Protein AF-0000000077137484 (afdb_homodimer)

Solvent-accessible surface area (backbone atoms only — not comparable to full-atom values): 11973 Å² total; per-residue (Å²): 100,33,26,45,34,37,33,37,46,33,44,40,82,67,67,63,45,42,51,22,57,54,26,40,42,44,20,49,12,38,35,43,12,41,60,74,41,44,84,40,69,53,33,41,55,43,58,27,89,93,26,41,79,65,64,43,67,48,36,27,24,35,70,33,59,67,56,48,53,51,49,51,51,53,34,53,75,72,70,48,66,60,26,76,31,46,43,78,87,84,64,44,68,51,20,34,8,30,37,46,34,55,60,90,76,52,52,79,79,48,70,89,45,39,76,31,102,101,34,27,45,34,37,33,37,45,32,44,39,82,66,67,63,45,40,52,21,57,55,26,40,42,44,21,49,12,38,36,43,12,41,59,76,40,46,86,39,68,54,33,41,56,45,59,28,88,94,26,40,78,66,65,42,67,49,37,26,23,35,70,33,58,68,54,48,53,50,48,52,50,52,34,54,75,69,70,50,66,61,29,76,31,46,43,79,88,83,63,44,69,50,20,34,8,29,36,45,35,54,60,91,76,50,52,79,80,48,70,89,45,39,76,30,100

InterPro domains:
  IPR002833 Peptidyl-tRNA hydrolase, PTH2 [PF01981] (2-115)
  IPR023476 Peptidyl-tRNA hydrolase II domain superfamily [G3DSA:3.40.1490.10] (1-115)
  IPR023476 Peptidyl-tRNA hydrolase II domain superfamily [SSF102462] (2-114)
  IPR042237 Putative peptidyl-tRNA hydrolase PTRHD1 [PTHR46194] (1-117)

Foldseek 3Di:
DEKEKEFAPCVCVPVNDDPVVRVVLRVVFQVCQLVVCVVDPQSCVCCPPVRVVPYHYFYWYDHHQVVVVVLVVLCVVVVFRKDFDADPPVGGTGMMMGRDDDCVVCVVSCVNIGGDD/DEKEKEFAPCVCVPVNDDPVVRVVLRVVFQVCQLVVCVVDPQSCVCCPPVRVVPYHYFYWYDHHQVVVVVLVVLCVVVVFRKDFDADPPVGGTGMMMGRDDDCVVCVVSCVNIGGDD

Structure (mmCIF, N/CA/C/O backbone):
data_AF-0000000077137484-model_v1
#
loop_
_entity.id
_entity.type
_entity.pdbx_description
1 polymer 'peptidyl-tRNA hydrolase'
#
loop_
_atom_site.group_PDB
_atom_site.id
_atom_site.type_symbol
_atom_site.label_atom_id
_atom_site.label_alt_id
_atom_site.label_comp_id
_atom_site.label_asym_id
_atom_site.label_entity_id
_atom_site.label_seq_id
_atom_site.pdbx_PDB_ins_code
_atom_site.Cartn_x
_atom_site.Cartn_y
_atom_site.Cartn_z
_atom_site.occupancy
_atom_site.B_iso_or_equiv
_atom_site.auth_seq_id
_atom_site.auth_comp_id
_atom_site.auth_asym_id
_atom_site.auth_atom_id
_atom_site.pdbx_PDB_model_num
ATOM 1 N N . LEU A 1 1 ? -2.732 -14.961 8.148 1 98.31 1 LEU A N 1
ATOM 2 C CA . LEU A 1 1 ? -3.115 -14.453 6.836 1 98.31 1 LEU A CA 1
ATOM 3 C C . LEU A 1 1 ? -2.078 -13.469 6.309 1 98.31 1 LEU A C 1
ATOM 5 O O . LEU A 1 1 ? -1.494 -12.703 7.078 1 98.31 1 LEU A O 1
ATOM 9 N N . VAL A 1 2 ? -1.849 -13.688 5.051 1 98.81 2 VAL A N 1
ATOM 10 C CA . VAL A 1 2 ? -0.862 -12.82 4.414 1 98.81 2 VAL A CA 1
ATOM 11 C C . VAL A 1 2 ? -1.419 -12.289 3.098 1 98.81 2 VAL A C 1
ATOM 13 O O . VAL A 1 2 ? -2.18 -12.977 2.412 1 98.81 2 VAL A O 1
ATOM 16 N N . GLN A 1 3 ? -1.145 -11.055 2.803 1 98.94 3 GLN A N 1
ATOM 17 C CA . GLN A 1 3 ? -1.4 -10.484 1.483 1 98.94 3 GLN A CA 1
ATOM 18 C C . GLN A 1 3 ? -0.131 -10.469 0.636 1 98.94 3 GLN A 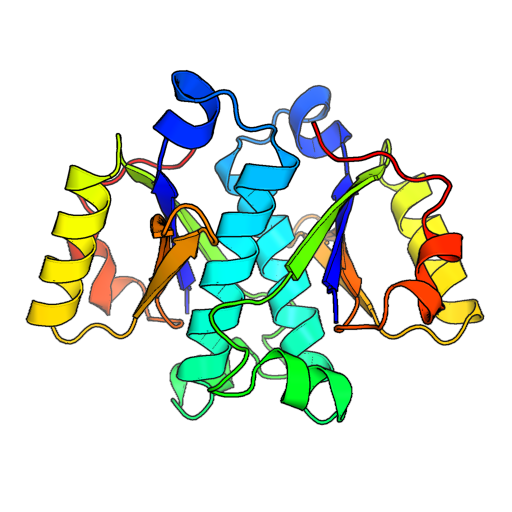C 1
ATOM 20 O O . GLN A 1 3 ? 0.896 -9.938 1.059 1 98.94 3 GLN A O 1
ATOM 25 N N . TYR A 1 4 ? -0.146 -11.102 -0.509 1 99 4 TYR A N 1
ATOM 26 C CA . TYR A 1 4 ? 0.968 -11.039 -1.448 1 99 4 TYR A CA 1
ATOM 27 C C . TYR A 1 4 ? 0.868 -9.797 -2.332 1 99 4 TYR A C 1
ATOM 29 O O . TYR A 1 4 ? -0.212 -9.461 -2.824 1 99 4 TYR A O 1
ATOM 37 N N . VAL A 1 5 ? 1.942 -9.133 -2.5 1 98.94 5 VAL A N 1
ATOM 38 C CA . VAL A 1 5 ? 2.109 -7.984 -3.381 1 98.94 5 VAL A CA 1
ATOM 39 C C . VAL A 1 5 ? 3.285 -8.227 -4.328 1 98.94 5 VAL A C 1
ATOM 41 O O . VAL A 1 5 ? 4.398 -8.516 -3.883 1 98.94 5 VAL A O 1
ATOM 44 N N . VAL A 1 6 ? 3.092 -8.094 -5.594 1 99 6 VAL A N 1
ATOM 45 C CA . VAL A 1 6 ? 4.133 -8.406 -6.566 1 99 6 VAL A CA 1
ATOM 46 C C . VAL A 1 6 ? 4.398 -7.191 -7.449 1 99 6 VAL A C 1
ATOM 48 O O . VAL A 1 6 ? 3.518 -6.746 -8.188 1 99 6 VAL A O 1
ATOM 51 N N . LEU A 1 7 ? 5.602 -6.77 -7.434 1 98.81 7 LEU A N 1
ATOM 52 C CA . LEU A 1 7 ? 6.023 -5.562 -8.141 1 98.81 7 LEU A CA 1
ATOM 53 C C . LEU A 1 7 ? 6.805 -5.918 -9.398 1 98.81 7 LEU A C 1
ATOM 55 O O . LEU A 1 7 ? 7.543 -6.902 -9.422 1 98.81 7 LEU A O 1
ATOM 59 N N . ARG A 1 8 ? 6.598 -5.082 -10.391 1 98.69 8 ARG A N 1
ATOM 60 C CA . ARG A 1 8 ? 7.562 -5.082 -11.484 1 98.69 8 ARG A CA 1
ATOM 61 C C . ARG A 1 8 ? 8.891 -4.473 -11.047 1 98.69 8 ARG A C 1
ATOM 63 O O . ARG A 1 8 ? 8.938 -3.312 -10.633 1 98.69 8 ARG A O 1
ATOM 70 N N . LYS A 1 9 ? 9.891 -5.215 -11.227 1 98 9 LYS A N 1
ATOM 71 C CA . LYS A 1 9 ? 11.234 -4.785 -10.859 1 98 9 LYS A CA 1
ATOM 72 C C . LYS A 1 9 ? 11.734 -3.678 -11.789 1 98 9 LYS A C 1
ATOM 74 O O . LYS A 1 9 ? 12.453 -2.779 -11.352 1 98 9 LYS A O 1
ATOM 79 N N . ASP A 1 10 ? 11.375 -3.73 -13.016 1 98.06 10 ASP A N 1
ATOM 80 C CA . ASP A 1 10 ? 11.922 -2.818 -14.016 1 98.06 10 ASP A CA 1
ATOM 81 C C . ASP A 1 10 ? 11.344 -1.416 -13.852 1 98.06 10 ASP A C 1
ATOM 83 O O . ASP A 1 10 ? 11.789 -0.474 -14.516 1 98.06 10 ASP A O 1
ATOM 87 N N . LEU A 1 11 ? 10.32 -1.198 -13.023 1 97.56 11 LEU A N 1
ATOM 88 C CA . LEU A 1 11 ? 9.797 0.144 -12.789 1 97.56 11 LE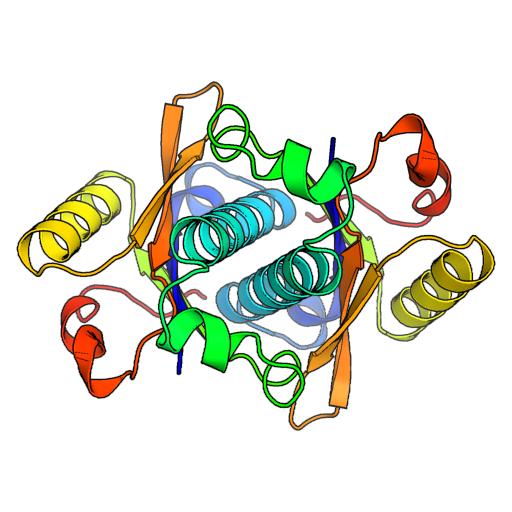U A CA 1
ATOM 89 C C . LEU A 1 11 ? 10.883 1.061 -12.234 1 97.56 11 LEU A C 1
ATOM 91 O O . LEU A 1 11 ? 11.062 2.182 -12.719 1 97.56 11 LEU A O 1
ATOM 95 N N . GLY A 1 12 ? 11.523 0.544 -11.227 1 94.5 12 GLY A N 1
ATOM 96 C CA . GLY A 1 12 ? 12.625 1.301 -10.648 1 94.5 12 GLY A CA 1
ATOM 97 C C . GLY A 1 12 ? 13.906 1.198 -11.453 1 94.5 12 GLY A C 1
ATOM 98 O O . GLY A 1 12 ? 14.336 2.172 -12.078 1 94.5 12 GLY A O 1
ATOM 99 N N . GLN A 1 13 ? 14.453 0.041 -11.547 1 91.62 13 GLN A N 1
ATOM 100 C CA . GLN A 1 13 ? 15.773 -0.217 -12.102 1 91.62 13 GLN A CA 1
ATOM 101 C C . GLN A 1 13 ? 15.781 0.015 -13.617 1 91.62 13 GLN A C 1
ATOM 103 O O . GLN A 1 13 ? 16.812 0.397 -14.18 1 91.62 13 GLN A O 1
ATOM 108 N N . GLY A 1 14 ? 14.734 -0.179 -14.242 1 91.25 14 GLY A N 1
ATOM 109 C CA . GLY A 1 14 ? 14.664 -0.071 -15.688 1 91.25 14 GLY A CA 1
ATOM 110 C C . GLY A 1 14 ? 14.07 1.243 -16.156 1 91.25 14 GLY A C 1
ATOM 111 O O . GLY A 1 14 ? 14.688 1.965 -16.938 1 91.25 14 GLY A O 1
ATOM 112 N N . LEU A 1 15 ? 13.047 1.652 -15.57 1 94.81 15 LEU A N 1
ATOM 113 C CA . LEU A 1 15 ? 12.281 2.793 -16.047 1 94.81 15 LEU A CA 1
ATOM 114 C C . LEU A 1 15 ? 12.531 4.023 -15.188 1 94.81 15 LEU A C 1
ATOM 116 O O . LEU A 1 15 ? 12.047 5.113 -15.492 1 94.81 15 LEU A O 1
ATOM 120 N N . GLY A 1 16 ? 13.234 3.885 -14.102 1 96.38 16 GLY A N 1
ATOM 121 C CA . GLY A 1 16 ? 13.695 5.012 -13.305 1 96.38 16 GLY A CA 1
ATOM 122 C C . GLY A 1 16 ? 12.617 5.594 -12.414 1 96.38 16 GLY A C 1
ATOM 123 O O . GLY A 1 16 ? 12.68 6.773 -12.055 1 96.38 16 GLY A O 1
ATOM 124 N N . TRP A 1 17 ? 11.609 4.836 -12.125 1 97.06 17 TRP A N 1
ATOM 125 C CA . TRP A 1 17 ? 10.594 5.344 -11.211 1 97.06 17 TRP A CA 1
ATOM 126 C C . TRP A 1 17 ? 11.172 5.559 -9.812 1 97.06 17 TRP A C 1
ATOM 128 O O . TRP A 1 17 ? 11.898 4.707 -9.297 1 97.06 17 TRP A O 1
ATOM 138 N N . PRO A 1 18 ? 10.844 6.727 -9.25 1 97.06 18 PRO A N 1
ATOM 139 C CA . PRO A 1 18 ? 11.328 6.949 -7.883 1 97.06 18 PRO A CA 1
ATOM 140 C C . PRO A 1 18 ? 10.672 6.012 -6.867 1 97.06 18 PRO A C 1
ATOM 142 O O . PRO A 1 18 ? 9.609 5.449 -7.141 1 97.06 18 PRO A O 1
ATOM 145 N N . LEU A 1 19 ? 11.281 5.879 -5.695 1 96.81 19 LEU A N 1
ATOM 146 C CA . LEU A 1 19 ? 10.812 5.012 -4.621 1 96.81 19 LEU A CA 1
ATOM 147 C C . LEU A 1 19 ? 9.344 5.277 -4.305 1 96.81 19 LEU A C 1
ATOM 149 O O . LEU A 1 19 ? 8.555 4.34 -4.152 1 96.81 19 LEU A O 1
ATOM 153 N N . GLY A 1 20 ? 8.977 6.527 -4.172 1 98.19 20 GLY A N 1
ATOM 154 C CA . GLY A 1 20 ? 7.613 6.891 -3.838 1 98.19 20 GLY A CA 1
ATOM 155 C C . GLY A 1 20 ? 6.594 6.363 -4.828 1 98.19 20 GLY A C 1
ATOM 156 O O . GLY A 1 20 ? 5.508 5.922 -4.438 1 98.19 20 GLY A O 1
ATOM 157 N N . SER A 1 21 ? 6.938 6.418 -6.094 1 98 21 SER A N 1
ATOM 158 C CA . SER A 1 21 ? 6.039 5.922 -7.133 1 98 21 SER A CA 1
ATOM 159 C C . SER A 1 21 ? 5.871 4.41 -7.035 1 98 21 SER A C 1
ATOM 161 O O . SER A 1 21 ? 4.762 3.891 -7.199 1 98 21 SER A O 1
ATOM 163 N N . VAL A 1 22 ? 6.945 3.709 -6.789 1 98.31 22 VAL A N 1
ATOM 164 C CA . VAL A 1 22 ? 6.887 2.256 -6.664 1 98.31 22 VAL A CA 1
ATOM 165 C C . VAL A 1 22 ? 6.062 1.876 -5.438 1 98.31 22 VAL A C 1
ATOM 167 O O . VAL A 1 22 ? 5.191 1.008 -5.512 1 98.31 22 VAL A O 1
ATOM 170 N N . CYS A 1 23 ? 6.266 2.582 -4.34 1 98.75 23 CYS A N 1
ATOM 171 C CA . CYS A 1 23 ? 5.492 2.35 -3.123 1 98.75 23 CYS A CA 1
ATOM 172 C C . CYS A 1 23 ? 4.012 2.621 -3.357 1 98.75 23 CYS A C 1
ATOM 174 O O . CYS A 1 23 ? 3.156 1.907 -2.832 1 98.75 23 CYS A O 1
ATOM 176 N N . ALA A 1 24 ? 3.777 3.631 -4.121 1 98.81 24 ALA A N 1
ATOM 177 C CA . ALA A 1 24 ? 2.389 3.959 -4.434 1 98.81 24 ALA A CA 1
ATOM 178 C C . ALA A 1 24 ? 1.703 2.805 -5.156 1 98.81 24 ALA A C 1
ATOM 180 O O . ALA A 1 24 ? 0.539 2.5 -4.891 1 98.81 24 ALA A O 1
ATOM 181 N N . GLN A 1 25 ? 2.367 2.189 -6.117 1 98.81 25 GLN A N 1
ATOM 182 C CA . GLN A 1 25 ? 1.773 1.074 -6.848 1 98.81 25 GLN A CA 1
ATOM 183 C C . GLN A 1 25 ? 1.437 -0.08 -5.91 1 98.81 25 GLN A C 1
ATOM 185 O O . GLN A 1 25 ? 0.357 -0.668 -6 1 98.81 25 GLN A O 1
ATOM 190 N N . ALA A 1 26 ? 2.383 -0.4 -5 1 98.94 26 ALA A N 1
ATOM 191 C CA . ALA A 1 26 ? 2.141 -1.445 -4.012 1 98.94 26 ALA A CA 1
ATOM 192 C C . ALA A 1 26 ? 0.92 -1.119 -3.156 1 98.94 26 ALA A C 1
ATOM 194 O O . ALA A 1 26 ? 0.072 -1.983 -2.918 1 98.94 26 ALA A O 1
ATOM 195 N N . ALA A 1 27 ? 0.861 0.112 -2.703 1 98.94 27 ALA A N 1
ATOM 196 C CA . ALA A 1 27 ? -0.244 0.547 -1.854 1 98.94 27 ALA A CA 1
ATOM 197 C C . ALA A 1 27 ? -1.565 0.517 -2.615 1 98.94 27 ALA A C 1
ATOM 199 O O . ALA A 1 27 ? -2.59 0.093 -2.076 1 98.94 27 ALA A O 1
ATOM 200 N N . HIS A 1 28 ? -1.552 0.985 -3.885 1 98.94 28 HIS A N 1
ATOM 201 C CA . HIS A 1 28 ? -2.75 0.94 -4.715 1 98.94 28 HIS A CA 1
ATOM 202 C C . HIS A 1 28 ? -3.275 -0.485 -4.848 1 98.94 28 HIS A C 1
ATOM 204 O O . HIS A 1 28 ? -4.453 -0.743 -4.586 1 98.94 28 HIS A O 1
ATOM 210 N N . ALA A 1 29 ? -2.434 -1.366 -5.273 1 98.94 29 ALA A N 1
ATOM 211 C CA . ALA A 1 29 ? -2.836 -2.752 -5.504 1 98.94 29 ALA A CA 1
ATOM 212 C C . ALA A 1 29 ? -3.352 -3.396 -4.223 1 98.94 29 ALA A C 1
ATOM 214 O O . ALA A 1 29 ? -4.363 -4.102 -4.238 1 98.94 29 ALA A O 1
ATOM 215 N N . ALA A 1 30 ? -2.662 -3.154 -3.113 1 98.94 30 ALA A N 1
ATOM 216 C CA . ALA A 1 30 ? -3.047 -3.736 -1.831 1 98.94 30 ALA A CA 1
ATOM 217 C C . ALA A 1 30 ? -4.426 -3.246 -1.398 1 98.94 30 ALA A C 1
ATOM 219 O O . ALA A 1 30 ? -5.285 -4.047 -1.016 1 98.94 30 ALA A O 1
ATOM 220 N N . VAL A 1 31 ? -4.633 -1.948 -1.454 1 98.94 31 VAL A N 1
ATOM 221 C CA . VAL A 1 31 ? -5.91 -1.365 -1.062 1 98.94 31 VAL A CA 1
ATOM 222 C C . VAL A 1 31 ? -7.02 -1.882 -1.979 1 98.94 31 VAL A C 1
ATOM 224 O O . VAL A 1 31 ? -8.094 -2.27 -1.509 1 98.94 31 VAL A O 1
ATOM 227 N N . ALA A 1 32 ? -6.738 -1.894 -3.287 1 98.94 32 ALA A N 1
ATOM 228 C CA . ALA A 1 32 ? -7.742 -2.344 -4.246 1 98.94 32 ALA A CA 1
ATOM 229 C C . ALA A 1 32 ? -8.164 -3.783 -3.961 1 98.94 32 ALA A C 1
ATOM 231 O O . ALA A 1 32 ? -9.352 -4.105 -3.988 1 98.94 32 ALA A O 1
ATOM 232 N N . ALA A 1 33 ? -7.219 -4.648 -3.707 1 98.94 33 ALA A N 1
ATOM 233 C CA . ALA A 1 33 ? -7.527 -6.051 -3.438 1 98.94 33 ALA A CA 1
ATOM 234 C C . ALA A 1 33 ? -8.344 -6.195 -2.158 1 98.94 33 ALA A C 1
ATOM 236 O O . ALA A 1 33 ? -9.375 -6.879 -2.146 1 98.94 33 ALA A O 1
ATOM 237 N N . VAL A 1 34 ? -7.902 -5.527 -1.1 1 98.94 34 VAL A N 1
ATOM 238 C CA . VAL A 1 34 ? -8.594 -5.613 0.184 1 98.94 34 VAL A CA 1
ATOM 239 C C . VAL A 1 34 ? -10.016 -5.082 0.046 1 98.94 34 VAL A C 1
ATOM 241 O O . VAL A 1 34 ? -10.969 -5.695 0.531 1 98.94 34 VAL A O 1
ATOM 244 N N . TRP A 1 35 ? -10.172 -3.984 -0.632 1 98.94 35 TRP A N 1
ATOM 245 C CA . TRP A 1 35 ? -11.492 -3.389 -0.774 1 98.94 35 TRP A CA 1
ATOM 246 C C . TRP A 1 35 ? -12.391 -4.262 -1.644 1 98.94 35 TRP A C 1
ATOM 248 O O . TRP A 1 35 ? -13.547 -4.516 -1.294 1 98.94 35 TRP A O 1
ATOM 258 N N . THR A 1 36 ? -11.875 -4.691 -2.779 1 98.75 36 THR A N 1
ATOM 259 C CA . THR A 1 36 ? -12.656 -5.48 -3.732 1 98.75 36 THR A CA 1
ATOM 260 C C . THR A 1 36 ? -13.188 -6.75 -3.078 1 98.75 36 THR A C 1
ATOM 262 O O . THR A 1 36 ? -14.312 -7.172 -3.354 1 98.75 36 THR A O 1
ATOM 265 N N . PHE A 1 37 ? -12.438 -7.293 -2.219 1 98.81 37 PHE A N 1
ATOM 266 C CA . PHE A 1 37 ? -12.812 -8.562 -1.602 1 98.81 37 PHE A CA 1
ATOM 267 C C . PHE A 1 37 ? -13.102 -8.375 -0.118 1 98.81 37 PHE A C 1
ATOM 269 O O . PHE A 1 37 ? -12.844 -9.266 0.69 1 98.81 37 PHE A O 1
ATOM 276 N N . LYS A 1 38 ? -13.562 -7.227 0.24 1 98.62 38 LYS A N 1
ATOM 277 C CA . LYS A 1 38 ? -13.742 -6.82 1.63 1 98.62 38 LYS A CA 1
ATOM 278 C C . LYS A 1 38 ? -14.766 -7.707 2.334 1 98.62 38 LYS A C 1
ATOM 280 O O . LYS A 1 38 ? -14.758 -7.809 3.562 1 98.62 38 LYS A O 1
ATOM 285 N N . ASP A 1 39 ? -15.648 -8.391 1.584 1 98.44 39 ASP A N 1
ATOM 286 C CA . ASP A 1 39 ? -16.719 -9.18 2.195 1 98.44 39 ASP A CA 1
ATOM 287 C C . ASP A 1 39 ? -16.266 -10.625 2.416 1 98.44 39 ASP A C 1
ATOM 289 O O . ASP A 1 39 ? -16.984 -11.406 3.039 1 98.44 39 ASP A O 1
ATOM 293 N N . HIS A 1 40 ? -15.117 -10.961 1.868 1 98.75 40 HIS A N 1
ATOM 294 C CA . HIS A 1 40 ? -14.594 -12.297 2.123 1 98.75 40 HIS A CA 1
ATOM 295 C C . HIS A 1 40 ? -14.203 -12.469 3.588 1 98.75 40 HIS A C 1
ATOM 297 O O . HIS A 1 40 ? -13.633 -11.555 4.191 1 98.75 40 HIS A O 1
ATOM 303 N N . ASP A 1 41 ? -14.414 -13.633 4.199 1 98.75 41 ASP A N 1
ATOM 304 C CA . ASP A 1 41 ? -14.156 -13.898 5.613 1 98.75 41 ASP A CA 1
ATOM 305 C C . ASP A 1 41 ? -12.688 -13.672 5.949 1 98.75 41 ASP A C 1
ATOM 307 O O . ASP A 1 41 ? -12.367 -13.102 6.996 1 98.75 41 ASP A O 1
ATOM 311 N N . ASP A 1 42 ? -11.805 -14.094 5.125 1 98.81 42 ASP A N 1
ATOM 312 C CA . ASP A 1 42 ? -10.375 -13.938 5.379 1 98.81 42 ASP A CA 1
ATOM 313 C C . ASP A 1 42 ? -9.977 -12.461 5.375 1 98.81 42 ASP A C 1
ATOM 315 O O . ASP A 1 42 ? -9.125 -12.047 6.16 1 98.81 42 ASP A O 1
ATOM 319 N N . THR A 1 43 ? -10.555 -11.68 4.41 1 98.88 43 THR A N 1
ATOM 320 C CA . THR A 1 43 ? -10.258 -10.258 4.367 1 98.88 43 THR A CA 1
ATOM 321 C C . THR A 1 43 ? -10.75 -9.562 5.633 1 98.88 43 THR A C 1
ATOM 323 O O . THR A 1 43 ? -10.031 -8.75 6.227 1 98.88 43 THR A O 1
ATOM 326 N N . ARG A 1 44 ? -11.961 -9.953 6.062 1 98.75 44 ARG A N 1
ATOM 327 C CA . ARG A 1 44 ? -12.516 -9.383 7.289 1 98.75 44 ARG A CA 1
ATOM 328 C C . ARG A 1 44 ? -11.641 -9.734 8.492 1 98.75 44 ARG A C 1
ATOM 330 O O . ARG A 1 44 ? -11.375 -8.883 9.344 1 98.75 44 ARG A O 1
ATOM 337 N N . ALA A 1 45 ? -11.211 -10.945 8.547 1 98.81 45 ALA A N 1
ATOM 338 C CA . ALA A 1 45 ? -10.359 -11.383 9.648 1 98.81 45 ALA A CA 1
ATOM 339 C C . ALA A 1 45 ? -9.023 -10.656 9.633 1 98.81 45 ALA A C 1
ATOM 341 O O . ALA A 1 45 ? -8.508 -10.258 10.688 1 98.81 45 ALA A O 1
ATOM 342 N N . TYR A 1 46 ? -8.5 -10.477 8.508 1 98.88 46 TYR A N 1
ATOM 343 C CA . TYR A 1 46 ? -7.215 -9.828 8.266 1 98.88 46 TYR A CA 1
ATOM 344 C C . TYR A 1 46 ? -7.242 -8.375 8.734 1 98.88 46 TYR A C 1
ATOM 346 O O . TYR A 1 46 ? -6.242 -7.863 9.242 1 98.88 46 TYR A O 1
ATOM 354 N N . CYS A 1 47 ? -8.359 -7.719 8.594 1 98.75 47 CYS A N 1
ATOM 355 C CA . CYS A 1 47 ? -8.477 -6.293 8.867 1 98.75 47 CYS A CA 1
ATOM 356 C C . CYS A 1 47 ? -9.273 -6.047 10.141 1 98.75 47 CYS A C 1
ATOM 358 O O . CYS A 1 47 ? -9.641 -4.91 10.445 1 98.75 47 CYS A O 1
ATOM 360 N N . ALA A 1 48 ? -9.562 -7.094 10.852 1 98.38 48 ALA A N 1
ATOM 361 C CA . ALA A 1 48 ? -10.352 -6.969 12.07 1 98.38 48 ALA A CA 1
ATOM 362 C C . ALA A 1 48 ? -9.609 -6.152 13.125 1 98.38 48 ALA A C 1
ATOM 364 O O . ALA A 1 48 ? -8.375 -6.066 13.102 1 98.38 48 ALA A O 1
ATOM 365 N N . PRO A 1 49 ? -10.289 -5.512 14.102 1 96.06 49 PRO A N 1
ATOM 366 C CA . PRO A 1 49 ? -9.664 -4.695 15.141 1 96.06 49 PRO A CA 1
ATOM 367 C C . PRO A 1 49 ? -8.523 -5.418 15.859 1 96.06 49 PRO A C 1
ATOM 369 O O . PRO A 1 49 ? -7.504 -4.805 16.188 1 96.06 49 PRO A O 1
ATOM 372 N N . GLY A 1 50 ? -8.562 -6.617 16.125 1 95.19 50 GLY A N 1
ATOM 373 C CA . GLY A 1 50 ? -7.512 -7.367 16.797 1 95.19 50 GLY A CA 1
ATOM 374 C C . GLY A 1 50 ? -6.387 -7.785 15.859 1 95.19 50 GLY A C 1
ATOM 375 O O . GLY A 1 50 ? -5.34 -8.25 16.312 1 95.19 50 GLY A O 1
ATOM 376 N N . ALA A 1 51 ? -6.531 -7.512 14.547 1 97.5 51 ALA A N 1
ATOM 377 C CA . ALA A 1 51 ? -5.562 -8.016 13.57 1 97.5 51 ALA A CA 1
ATOM 378 C C . ALA A 1 51 ? -5.023 -6.891 12.695 1 97.5 51 ALA A C 1
ATOM 380 O O . ALA A 1 51 ? -3.947 -7.016 12.109 1 97.5 51 ALA A O 1
ATOM 381 N N . ILE A 1 52 ? -5.723 -5.754 12.656 1 98.12 52 ILE A N 1
ATOM 382 C CA . ILE A 1 52 ? -5.477 -4.691 11.688 1 98.12 52 ILE A CA 1
ATOM 383 C C . ILE A 1 52 ? -4.09 -4.098 11.922 1 98.12 52 ILE A C 1
ATOM 385 O O . ILE A 1 52 ? -3.445 -3.623 10.977 1 98.12 52 ILE A O 1
ATOM 389 N N . ASP A 1 53 ? -3.52 -4.168 13.094 1 97.19 53 ASP A N 1
ATOM 390 C CA . ASP A 1 53 ? -2.217 -3.592 13.414 1 97.19 53 ASP A CA 1
ATOM 391 C C . ASP A 1 53 ? -1.109 -4.637 13.289 1 97.19 53 ASP A C 1
ATOM 393 O O . ASP A 1 53 ? 0.051 -4.355 13.594 1 97.19 53 ASP A O 1
ATOM 397 N N . GLU A 1 54 ? -1.472 -5.852 12.852 1 96.75 54 GLU A N 1
ATOM 398 C CA . GLU A 1 54 ? -0.501 -6.934 12.734 1 96.75 54 GLU A CA 1
ATOM 399 C C . GLU A 1 54 ? -0.587 -7.602 11.359 1 96.75 54 GLU A C 1
ATOM 401 O O . GLU A 1 54 ? -0.256 -8.781 11.219 1 96.75 54 GLU A O 1
ATOM 406 N N . MET A 1 55 ? -1.137 -6.859 10.453 1 98.44 55 MET A N 1
ATOM 407 C CA . MET A 1 55 ? -1.217 -7.391 9.102 1 98.44 55 MET A CA 1
ATOM 408 C C . MET A 1 55 ? 0.163 -7.797 8.594 1 98.44 55 MET A C 1
ATOM 410 O O . MET A 1 55 ? 1.157 -7.129 8.883 1 98.44 55 MET A O 1
ATOM 414 N N . ARG A 1 56 ? 0.212 -8.883 7.773 1 98.38 56 ARG A N 1
ATOM 415 C CA . ARG A 1 56 ? 1.443 -9.352 7.145 1 98.38 56 ARG A CA 1
ATOM 416 C C . ARG A 1 56 ? 1.348 -9.266 5.625 1 98.38 56 ARG A C 1
ATOM 418 O O . ARG A 1 56 ? 0.307 -9.578 5.047 1 98.38 56 ARG A O 1
ATOM 425 N N . LYS A 1 57 ? 2.48 -8.781 5.031 1 98.75 57 LYS A N 1
ATOM 426 C CA . LYS A 1 57 ? 2.572 -8.75 3.576 1 98.75 57 LYS A CA 1
ATOM 427 C C . LYS A 1 57 ? 3.885 -9.359 3.096 1 98.75 57 LYS A C 1
ATOM 429 O O . LYS A 1 57 ? 4.926 -9.188 3.734 1 98.75 57 LYS A O 1
ATOM 434 N N . VAL A 1 58 ? 3.793 -10.102 2.074 1 98.81 58 VAL A N 1
ATOM 435 C CA . VAL A 1 58 ? 4.961 -10.555 1.325 1 98.81 58 VAL A CA 1
ATOM 436 C C . VAL A 1 58 ? 5.066 -9.781 0.014 1 98.81 58 VAL A C 1
ATOM 438 O O . VAL A 1 58 ? 4.207 -9.906 -0.859 1 98.81 58 VAL A O 1
ATOM 441 N N . VAL A 1 59 ? 6.102 -9.008 -0.061 1 98.94 59 VAL A N 1
ATOM 442 C CA . VAL A 1 59 ? 6.297 -8.219 -1.273 1 98.94 59 VAL A CA 1
ATOM 443 C C . VAL A 1 59 ? 7.348 -8.883 -2.158 1 98.94 59 VAL A C 1
ATOM 445 O O . VAL A 1 59 ? 8.508 -9.016 -1.766 1 98.94 59 VAL A O 1
ATOM 448 N N . LEU A 1 60 ? 6.93 -9.289 -3.299 1 98.94 60 LEU A N 1
ATOM 449 C CA . LEU A 1 60 ? 7.758 -9.984 -4.273 1 98.94 60 LEU A CA 1
ATOM 450 C C . LEU A 1 60 ? 7.965 -9.133 -5.523 1 98.94 60 LEU A C 1
ATOM 452 O O . LEU A 1 60 ? 7.395 -8.047 -5.637 1 98.94 60 LEU A O 1
ATOM 456 N N . GLU A 1 61 ? 8.852 -9.617 -6.395 1 98.81 61 GLU A N 1
A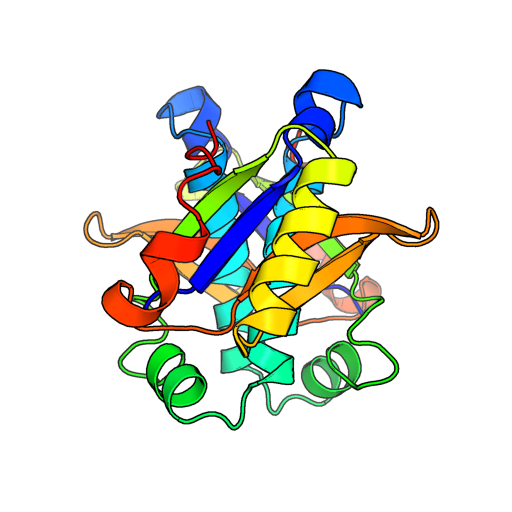TOM 457 C CA . GLU A 1 61 ? 9.07 -8.914 -7.656 1 98.81 61 GLU A CA 1
ATOM 458 C C . GLU A 1 61 ? 9.195 -9.891 -8.82 1 98.81 61 GLU A C 1
ATOM 460 O O . GLU A 1 61 ? 9.578 -11.047 -8.625 1 98.81 61 GLU A O 1
ATOM 465 N N . VAL A 1 62 ? 8.82 -9.43 -9.945 1 98.75 62 VAL A N 1
ATOM 466 C CA . VAL A 1 62 ? 9.062 -10.062 -11.234 1 98.75 62 VAL A CA 1
ATOM 467 C C . VAL A 1 62 ? 9.859 -9.125 -12.133 1 98.75 62 VAL A C 1
ATOM 469 O O . VAL A 1 62 ? 9.969 -7.926 -11.852 1 98.75 62 VAL A O 1
ATOM 472 N N . LYS A 1 63 ? 10.336 -9.602 -13.219 1 97.81 63 LYS A N 1
ATOM 473 C CA . LYS A 1 63 ? 11.281 -8.836 -14.023 1 97.81 63 LYS A CA 1
ATOM 474 C C . LYS A 1 63 ? 10.578 -7.695 -14.758 1 97.81 63 LYS A C 1
ATOM 476 O O . LYS A 1 63 ? 11.148 -6.621 -14.938 1 97.81 63 LYS A O 1
ATOM 481 N N . GLY A 1 64 ? 9.375 -8 -15.234 1 98 64 GLY A N 1
ATOM 482 C CA . GLY A 1 64 ? 8.688 -6.996 -16.031 1 98 64 GLY A CA 1
ATOM 483 C C . GLY A 1 64 ? 7.23 -7.32 -16.281 1 98 64 GLY A C 1
ATOM 484 O O . GLY A 1 64 ? 6.641 -8.141 -15.57 1 98 64 GLY A O 1
ATOM 485 N N . GLU A 1 65 ? 6.68 -6.676 -17.266 1 98 65 GLU A N 1
ATOM 486 C CA . GLU A 1 65 ? 5.246 -6.711 -17.547 1 98 65 GLU A CA 1
ATOM 487 C C . GLU A 1 65 ? 4.797 -8.117 -17.938 1 98 65 GLU A C 1
ATOM 489 O O . GLU A 1 65 ? 3.76 -8.594 -17.484 1 98 65 GLU A O 1
ATOM 494 N N . ALA A 1 66 ? 5.531 -8.75 -18.812 1 98.38 66 ALA A N 1
ATOM 495 C CA . ALA A 1 66 ? 5.145 -10.07 -19.312 1 98.38 66 ALA A CA 1
ATOM 496 C C . ALA A 1 66 ? 4.988 -11.07 -18.172 1 98.38 66 ALA A C 1
ATOM 498 O O . ALA A 1 66 ? 4.004 -11.812 -18.125 1 98.38 66 ALA A O 1
ATOM 499 N N . GLN A 1 67 ? 5.934 -11.078 -17.25 1 98.69 67 GLN A N 1
ATOM 500 C CA . GLN A 1 67 ? 5.879 -12.008 -16.125 1 98.69 67 GLN A CA 1
ATOM 501 C C . GLN A 1 67 ? 4.723 -11.672 -15.195 1 98.69 67 GLN A C 1
ATOM 503 O O . GLN A 1 67 ? 4.086 -12.57 -14.641 1 98.69 67 GLN A O 1
ATOM 508 N N . LEU A 1 68 ? 4.484 -10.43 -15.008 1 98.88 68 LEU A N 1
ATOM 509 C CA . LEU A 1 68 ? 3.387 -10.023 -14.133 1 98.88 68 LEU A CA 1
ATOM 510 C C . LEU A 1 68 ? 2.043 -10.461 -14.711 1 98.88 68 LEU A C 1
ATOM 512 O O . LEU A 1 68 ? 1.196 -10.984 -13.984 1 98.88 68 LEU A O 1
ATOM 516 N N . THR A 1 69 ? 1.904 -10.242 -16 1 98.69 69 THR A N 1
ATOM 517 C CA . THR A 1 69 ? 0.661 -10.617 -16.672 1 98.69 69 THR A CA 1
ATOM 518 C C . THR A 1 69 ? 0.483 -12.133 -16.672 1 98.69 69 THR A C 1
ATOM 520 O O . THR A 1 69 ? -0.628 -12.633 -16.484 1 98.69 69 THR A O 1
ATOM 523 N N . THR A 1 70 ? 1.547 -12.82 -16.906 1 98.75 70 THR A N 1
ATOM 524 C CA . THR A 1 70 ? 1.505 -14.281 -16.844 1 98.75 70 THR A CA 1
ATOM 525 C C . THR A 1 70 ? 1.074 -14.758 -15.461 1 98.75 70 THR A C 1
ATOM 527 O O . THR A 1 70 ? 0.242 -15.656 -15.344 1 98.75 70 THR A O 1
ATOM 530 N N . LEU A 1 71 ? 1.654 -14.172 -14.469 1 98.88 71 LEU A N 1
ATOM 531 C CA . LEU A 1 71 ? 1.283 -14.508 -13.102 1 98.88 71 LEU A CA 1
ATOM 532 C C . LEU A 1 71 ? -0.201 -14.25 -12.859 1 98.88 71 LEU A C 1
ATOM 534 O O . LEU A 1 71 ? -0.891 -15.086 -12.266 1 98.88 71 LEU A O 1
ATOM 538 N N . ALA A 1 72 ? -0.683 -13.117 -13.273 1 98.88 72 ALA A N 1
ATOM 539 C CA . ALA A 1 72 ? -2.1 -12.797 -13.117 1 98.88 72 ALA A CA 1
ATOM 540 C C . ALA A 1 72 ? -2.977 -13.883 -13.742 1 98.88 72 ALA A C 1
ATOM 542 O O . ALA A 1 72 ? -3.977 -14.297 -13.156 1 98.88 72 ALA A O 1
ATOM 543 N N . GLY A 1 73 ? -2.596 -14.25 -14.938 1 98.81 73 GLY A N 1
ATOM 544 C CA . GLY A 1 73 ? -3.318 -15.32 -15.602 1 98.81 73 GLY A CA 1
ATOM 545 C C . GLY A 1 73 ? -3.309 -16.625 -14.812 1 98.81 73 GLY A C 1
ATOM 546 O O . GLY A 1 73 ? -4.34 -17.281 -14.688 1 98.81 73 GLY A O 1
ATOM 547 N N . ARG A 1 74 ? -2.182 -17.016 -14.305 1 98.75 74 ARG A N 1
ATOM 548 C CA . ARG A 1 74 ? -2.051 -18.219 -13.5 1 98.75 74 ARG A CA 1
ATOM 549 C C . ARG A 1 74 ? -2.936 -18.156 -12.258 1 98.75 74 ARG A C 1
ATOM 551 O O . ARG A 1 74 ? -3.562 -19.141 -11.875 1 98.75 74 ARG A O 1
ATOM 558 N N . LEU A 1 75 ? -2.959 -17.031 -11.578 1 98.88 75 LEU A N 1
ATOM 559 C CA . LEU A 1 75 ? -3.795 -16.859 -10.391 1 98.88 75 LEU A CA 1
ATOM 560 C C . LEU A 1 75 ? -5.273 -16.969 -10.75 1 98.88 75 LEU A C 1
ATOM 562 O O . LEU A 1 75 ? -6.043 -17.594 -10.016 1 98.88 75 LEU A O 1
ATOM 566 N N . THR A 1 76 ? -5.621 -16.359 -11.891 1 98.88 76 THR A N 1
ATOM 567 C CA . THR A 1 76 ? -7.004 -16.453 -12.352 1 98.88 76 THR A CA 1
ATOM 568 C C . THR A 1 76 ? -7.395 -17.906 -12.609 1 98.88 76 THR A C 1
ATOM 570 O O . THR A 1 76 ? -8.453 -18.359 -12.172 1 98.88 76 THR A O 1
ATOM 573 N N . GLU A 1 77 ? -6.578 -18.625 -13.281 1 98.75 77 GLU A N 1
ATOM 574 C CA . GLU A 1 77 ? -6.828 -20.031 -13.586 1 98.75 77 GLU A CA 1
ATOM 575 C C . GLU A 1 77 ? -6.953 -20.859 -12.305 1 98.75 77 GLU A C 1
ATOM 577 O O . GLU A 1 77 ? -7.734 -21.812 -12.25 1 98.75 77 GLU A O 1
ATOM 582 N N . ALA A 1 78 ? -6.238 -20.516 -11.312 1 98.69 78 ALA A N 1
ATOM 58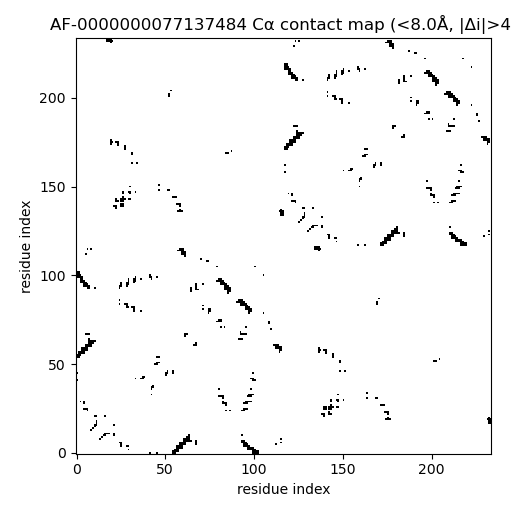3 C CA . ALA A 1 78 ? -6.211 -21.25 -10.047 1 98.69 78 ALA A CA 1
ATOM 584 C C . ALA A 1 78 ? -7.34 -20.797 -9.125 1 98.69 78 ALA A C 1
ATOM 586 O O . ALA A 1 78 ? -7.48 -21.312 -8.016 1 98.69 78 ALA A O 1
ATOM 587 N N . GLY A 1 79 ? -8.109 -19.766 -9.5 1 98.69 79 GLY A N 1
ATOM 588 C CA . GLY A 1 79 ? -9.219 -19.281 -8.695 1 98.69 79 GLY A CA 1
ATOM 589 C C . GLY A 1 79 ? -8.773 -18.406 -7.531 1 98.69 79 GLY A C 1
ATOM 590 O O . GLY A 1 79 ? -9.445 -18.359 -6.5 1 98.69 79 GLY A O 1
ATOM 591 N N . VAL A 1 80 ? -7.645 -17.828 -7.648 1 98.94 80 VAL A N 1
ATOM 592 C CA . VAL A 1 80 ? -7.113 -16.969 -6.586 1 98.94 80 VAL A CA 1
ATOM 593 C C . VAL A 1 80 ? -7.547 -15.523 -6.816 1 98.94 80 VAL A C 1
ATOM 595 O O . VAL A 1 80 ? -7.273 -14.945 -7.867 1 98.94 80 VAL A O 1
ATOM 598 N N . ASP A 1 81 ? -8.195 -14.953 -5.812 1 98.94 81 ASP A N 1
ATOM 599 C CA . ASP A 1 81 ? -8.656 -13.57 -5.871 1 98.94 81 ASP A CA 1
ATOM 600 C C . ASP A 1 81 ? -7.477 -12.594 -5.84 1 98.94 81 ASP A C 1
ATOM 602 O O . ASP A 1 81 ? -6.633 -12.664 -4.941 1 98.94 81 ASP A O 1
ATOM 606 N N . HIS A 1 82 ? -7.414 -11.703 -6.812 1 98.94 82 HIS A N 1
ATOM 607 C CA . HIS A 1 82 ? -6.332 -10.727 -6.875 1 98.94 82 HIS A CA 1
ATOM 608 C C . HIS A 1 82 ? -6.738 -9.5 -7.691 1 98.94 82 HIS A C 1
ATOM 610 O O . HIS A 1 82 ? -7.762 -9.516 -8.375 1 98.94 82 HIS A O 1
ATOM 616 N N . LYS A 1 83 ? -6.023 -8.43 -7.492 1 98.88 83 LYS A N 1
ATOM 617 C CA . LYS A 1 83 ? -6.125 -7.207 -8.281 1 98.88 83 LYS A CA 1
ATOM 618 C C . LYS A 1 83 ? -4.828 -6.93 -9.031 1 98.88 83 LYS A C 1
ATOM 620 O O . LYS A 1 83 ? -3.75 -6.914 -8.438 1 98.88 83 LYS A O 1
ATOM 625 N N . LEU A 1 84 ? -4.93 -6.828 -10.312 1 98.88 84 LEU A N 1
ATOM 626 C CA . LEU A 1 84 ? -3.852 -6.301 -11.141 1 98.88 84 LEU A CA 1
ATOM 627 C C . LEU A 1 84 ? -3.996 -4.793 -11.328 1 98.88 84 LEU A C 1
ATOM 629 O O . LEU A 1 84 ? -4.938 -4.332 -11.977 1 98.88 84 LEU A O 1
ATOM 633 N N . TRP A 1 85 ? -3.08 -4.059 -10.805 1 98.81 85 TRP A N 1
ATOM 634 C CA . TRP A 1 85 ? -3.16 -2.602 -10.867 1 98.81 85 TRP A CA 1
ATOM 635 C C . TRP A 1 85 ? -2.6 -2.08 -12.18 1 98.81 85 TRP A C 1
ATOM 637 O O . TRP A 1 85 ? -1.448 -2.354 -12.523 1 98.81 85 TRP A O 1
ATOM 647 N N . MET A 1 86 ? -3.396 -1.35 -12.844 1 98.31 86 MET A N 1
ATOM 648 C CA . MET A 1 86 ? -3.039 -0.707 -14.102 1 98.31 86 MET A CA 1
ATOM 649 C C . MET A 1 86 ? -2.758 0.778 -13.898 1 98.31 86 MET A C 1
ATOM 651 O O . MET A 1 86 ? -3.652 1.536 -13.516 1 98.31 86 MET A O 1
ATOM 655 N N . GLU A 1 87 ? -1.482 1.118 -14.172 1 95.81 87 GLU A N 1
ATOM 656 C CA . GLU A 1 87 ? -1.122 2.525 -14.039 1 95.81 87 GLU A CA 1
ATOM 657 C C . GLU A 1 87 ? -1.854 3.381 -15.07 1 95.81 87 GLU A C 1
ATOM 659 O O . GLU A 1 87 ? -1.916 3.023 -16.25 1 95.81 87 GLU A O 1
ATOM 664 N N . GLN A 1 88 ? -2.543 4.363 -14.562 1 92.81 88 GLN A N 1
ATOM 665 C CA . GLN A 1 88 ? -3.199 5.324 -15.445 1 92.81 88 GLN A CA 1
ATOM 666 C C . GLN A 1 88 ? -2.412 6.629 -15.516 1 92.81 88 GLN A C 1
ATOM 668 O O . GLN A 1 88 ? -1.768 7.027 -14.539 1 92.81 88 GLN A O 1
ATOM 673 N N . PRO A 1 89 ? -2.334 7.191 -16.703 1 90.69 89 PRO A N 1
ATOM 674 C CA . PRO A 1 89 ? -3.088 6.922 -17.938 1 90.69 89 PRO A CA 1
ATOM 675 C C . PRO A 1 89 ? -2.363 5.957 -18.875 1 90.69 89 PRO A C 1
ATOM 677 O O . PRO A 1 89 ? -2.922 5.543 -19.891 1 90.69 89 PRO A O 1
ATOM 680 N N . GLU A 1 90 ? -1.098 5.586 -18.609 1 86.81 90 GLU A N 1
ATOM 681 C CA . GLU A 1 90 ? -0.285 4.742 -19.484 1 86.81 90 GLU A CA 1
ATOM 682 C C . GLU A 1 90 ? -0.949 3.387 -19.719 1 86.81 90 GLU A C 1
ATOM 684 O O . GLU A 1 90 ? -0.728 2.75 -20.75 1 86.81 90 GLU A O 1
ATOM 689 N N . ASN A 1 91 ? -1.744 2.936 -18.812 1 92.12 91 ASN A N 1
ATOM 690 C CA . ASN A 1 91 ? -2.574 1.739 -18.906 1 92.12 91 ASN A CA 1
ATOM 691 C C . ASN A 1 91 ? -1.726 0.477 -19.031 1 92.12 91 ASN A C 1
ATOM 693 O O . ASN A 1 91 ? -1.974 -0.361 -19.891 1 92.12 91 ASN A O 1
ATOM 697 N N . TYR A 1 92 ? -0.633 0.378 -18.312 1 95.75 92 TYR A N 1
ATOM 698 C CA . TYR A 1 92 ? 0.082 -0.885 -18.172 1 95.75 92 TYR A CA 1
ATOM 699 C C . TYR A 1 92 ? 0.096 -1.35 -16.719 1 95.75 92 TYR A C 1
ATOM 701 O O . TYR A 1 92 ? -0.007 -0.535 -15.805 1 95.75 92 TYR A O 1
ATOM 709 N N . PRO A 1 93 ? 0.163 -2.711 -16.641 1 98.62 93 PRO A N 1
ATOM 710 C CA . PRO A 1 93 ? 0.189 -3.279 -15.297 1 98.62 93 PRO A CA 1
ATOM 711 C C . PRO A 1 93 ? 1.502 -3.006 -14.562 1 98.62 93 PRO A C 1
ATOM 713 O O . PRO A 1 93 ? 2.578 -3.115 -15.156 1 98.62 93 PRO A O 1
ATOM 716 N N . THR A 1 94 ? 1.432 -2.643 -13.305 1 98.75 94 THR A N 1
ATOM 717 C CA . THR A 1 94 ? 2.639 -2.285 -12.57 1 98.75 94 THR A CA 1
ATOM 718 C C . THR A 1 94 ? 2.803 -3.164 -11.328 1 98.75 94 THR A C 1
ATOM 720 O O . THR A 1 94 ? 3.918 -3.363 -10.844 1 98.75 94 THR A O 1
ATOM 723 N N . CYS A 1 95 ? 1.693 -3.602 -10.781 1 98.88 95 CYS A N 1
ATOM 724 C CA . CYS A 1 95 ? 1.702 -4.309 -9.508 1 98.88 95 CYS A CA 1
ATOM 725 C C . CYS A 1 95 ? 0.474 -5.199 -9.367 1 98.88 95 CYS A C 1
ATOM 727 O O . CYS A 1 95 ? -0.578 -4.91 -9.945 1 98.88 95 CYS A O 1
ATOM 729 N N . LEU A 1 96 ? 0.616 -6.301 -8.688 1 98.94 96 LEU A N 1
ATOM 730 C CA . LEU A 1 96 ? -0.465 -7.242 -8.406 1 98.94 96 LEU A CA 1
ATOM 731 C C . LEU A 1 96 ? -0.566 -7.523 -6.914 1 98.94 96 LEU A C 1
ATOM 733 O O . LEU A 1 96 ? 0.452 -7.691 -6.238 1 98.94 96 LEU A O 1
ATOM 737 N N . SER A 1 97 ? -1.783 -7.562 -6.391 1 99 97 SER A N 1
ATOM 738 C CA . SER A 1 97 ? -1.972 -7.945 -4.996 1 99 97 SER A CA 1
ATOM 739 C C . SER A 1 97 ? -3.115 -8.945 -4.844 1 99 97 SER A C 1
ATOM 741 O O . SER A 1 97 ? -4.156 -8.805 -5.488 1 99 97 SER A O 1
ATOM 743 N N . THR A 1 98 ? -2.902 -9.891 -4.004 1 99 98 THR 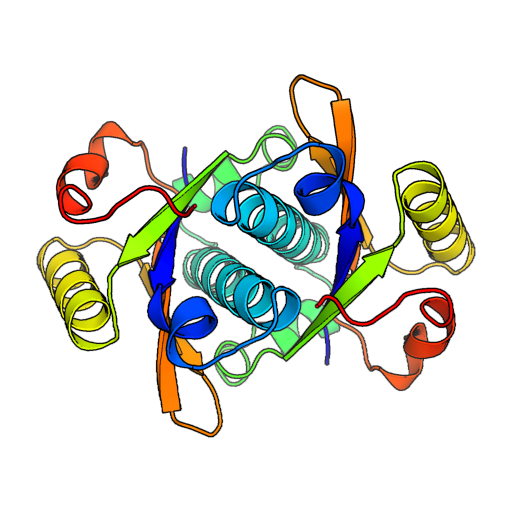A N 1
ATOM 744 C CA . THR A 1 98 ? -3.988 -10.797 -3.645 1 99 98 THR A CA 1
ATOM 745 C C . THR A 1 98 ? -4.801 -10.227 -2.486 1 99 98 THR A C 1
ATOM 747 O O . THR A 1 98 ? -4.352 -9.312 -1.794 1 99 98 THR A O 1
ATOM 750 N N . ARG A 1 99 ? -6.082 -10.766 -2.344 1 98.88 99 ARG A N 1
ATOM 751 C CA . ARG A 1 99 ? -6.641 -10.609 -1.003 1 98.88 99 ARG A CA 1
ATOM 752 C C . ARG A 1 99 ? -5.836 -11.414 0.018 1 98.88 99 ARG A C 1
ATOM 754 O O . ARG A 1 99 ? -4.898 -12.125 -0.344 1 98.88 99 ARG A O 1
ATOM 761 N N . PRO A 1 100 ? -6.082 -11.227 1.327 1 98.94 100 PRO A N 1
ATOM 762 C CA . PRO A 1 100 ? -5.348 -12.031 2.311 1 98.94 100 PRO A CA 1
ATOM 763 C C . PRO A 1 100 ? -5.66 -13.523 2.209 1 98.94 100 PRO A C 1
ATOM 765 O O . PRO A 1 100 ? -6.816 -13.906 2.023 1 98.94 100 PRO A O 1
ATOM 768 N N . TYR A 1 101 ? -4.629 -14.344 2.309 1 98.94 101 TYR A N 1
ATOM 769 C CA . TYR A 1 101 ? -4.707 -15.797 2.273 1 98.94 101 TYR A CA 1
ATOM 770 C C . TYR A 1 101 ? 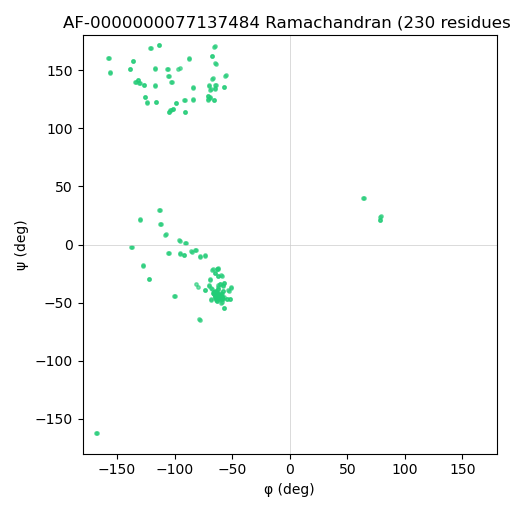-3.82 -16.422 3.348 1 98.94 101 TYR A C 1
ATOM 772 O O . TYR A 1 101 ? -2.877 -15.781 3.824 1 98.94 101 TYR A O 1
ATOM 780 N N . ARG A 1 102 ? -4.199 -17.672 3.674 1 98.5 102 ARG A N 1
ATOM 781 C CA . ARG A 1 102 ? -3.191 -18.5 4.34 1 98.5 102 ARG A CA 1
ATOM 782 C C . ARG A 1 102 ? -2.057 -18.844 3.385 1 98.5 102 ARG A C 1
ATOM 784 O O . ARG A 1 102 ? -2.299 -19.203 2.23 1 98.5 102 ARG A O 1
ATOM 791 N N . LYS A 1 103 ? -0.827 -18.703 3.846 1 98 103 LYS A N 1
ATOM 792 C CA . LYS A 1 103 ? 0.334 -18.953 2.994 1 98 103 LYS A CA 1
ATOM 793 C C . LYS A 1 103 ? 0.266 -20.344 2.355 1 98 103 LYS A C 1
ATOM 795 O O . LYS A 1 103 ? 0.598 -20.5 1.181 1 98 103 LYS A O 1
ATOM 800 N N . SER A 1 104 ? -0.161 -21.281 3.07 1 98.19 104 SER A N 1
ATOM 801 C CA . SER A 1 104 ? -0.192 -22.656 2.605 1 98.19 104 SER A CA 1
ATOM 802 C C . SER A 1 104 ? -1.108 -22.812 1.396 1 98.19 104 SER A C 1
ATOM 804 O O . SER A 1 104 ? -0.979 -23.781 0.633 1 98.19 104 SER A O 1
ATOM 806 N N . GLU A 1 105 ? -1.985 -21.906 1.229 1 98.38 105 GLU A N 1
ATOM 807 C CA . GLU A 1 105 ? -2.977 -22 0.161 1 98.38 105 GLU A CA 1
ATOM 808 C C . GLU A 1 105 ? -2.389 -21.578 -1.18 1 98.38 105 GLU A C 1
ATOM 810 O O . GLU A 1 105 ? -2.75 -22.109 -2.227 1 98.38 105 GLU A O 1
ATOM 815 N N . ILE A 1 106 ? -1.496 -20.562 -1.14 1 98.75 106 ILE A N 1
ATOM 816 C CA . ILE A 1 106 ? -1.255 -19.984 -2.457 1 98.75 106 ILE A CA 1
ATOM 817 C C . ILE A 1 106 ? 0.24 -19.734 -2.645 1 98.75 106 ILE A C 1
ATOM 819 O O . ILE A 1 106 ? 0.678 -19.344 -3.727 1 98.75 106 ILE A O 1
ATOM 823 N N . ALA A 1 107 ? 1.088 -20 -1.647 1 98.62 107 ALA A N 1
ATOM 824 C CA . ALA A 1 107 ? 2.512 -19.688 -1.73 1 98.62 107 ALA A CA 1
ATOM 825 C C . ALA A 1 107 ? 3.154 -20.359 -2.939 1 98.62 107 ALA A C 1
ATOM 827 O O . ALA A 1 107 ? 4.055 -19.797 -3.568 1 98.62 107 ALA A O 1
ATOM 828 N N . HIS A 1 108 ? 2.709 -21.484 -3.293 1 98.56 108 HIS A N 1
ATOM 829 C CA . HIS A 1 108 ? 3.303 -22.266 -4.371 1 98.56 108 HIS A CA 1
ATOM 830 C C . HIS A 1 108 ? 3.109 -21.578 -5.719 1 98.56 108 HIS A C 1
ATOM 832 O O . HIS A 1 108 ? 3.834 -21.859 -6.676 1 98.56 108 HIS A O 1
ATOM 838 N N . LEU A 1 109 ? 2.154 -20.703 -5.855 1 98.81 109 LEU A N 1
ATOM 839 C CA . LEU A 1 109 ? 1.868 -20.031 -7.109 1 98.81 109 LEU A CA 1
ATOM 840 C C . LEU A 1 109 ? 2.867 -18.906 -7.359 1 98.81 109 LEU A C 1
ATOM 842 O O . LEU A 1 109 ? 2.938 -18.359 -8.461 1 98.81 109 LEU A O 1
ATOM 846 N N . PHE A 1 110 ? 3.703 -18.562 -6.344 1 98.81 110 PHE A N 1
ATOM 847 C CA . PHE A 1 110 ? 4.609 -17.422 -6.441 1 98.81 110 PHE A CA 1
ATOM 848 C C . PHE A 1 110 ? 6.062 -17.891 -6.48 1 98.81 110 PHE A C 1
ATOM 850 O O . PHE A 1 110 ? 6.98 -17.094 -6.25 1 98.81 110 PHE A O 1
ATOM 857 N N . LYS A 1 111 ? 6.293 -19.109 -6.77 1 97.81 111 LYS A N 1
ATOM 858 C CA . LYS A 1 111 ? 7.621 -19.719 -6.734 1 97.81 111 LYS A CA 1
ATOM 859 C C . LYS A 1 111 ? 8.555 -19.047 -7.738 1 97.81 111 LYS A C 1
ATOM 861 O O . LYS A 1 111 ? 9.773 -19.031 -7.539 1 97.81 111 LYS A O 1
ATOM 866 N N . LYS A 1 112 ? 8.016 -18.5 -8.773 1 97.12 112 LYS A N 1
ATOM 867 C CA . LYS A 1 112 ? 8.844 -17.891 -9.812 1 97.12 112 LYS A CA 1
ATOM 868 C C . LYS A 1 112 ? 9.086 -16.406 -9.531 1 97.12 112 LYS A C 1
ATOM 870 O O . LYS A 1 112 ? 9.711 -15.711 -10.336 1 97.12 112 LYS A O 1
ATOM 875 N N . CYS A 1 113 ? 8.57 -15.922 -8.438 1 98.5 113 CYS A N 1
ATOM 876 C CA . CYS A 1 113 ? 8.805 -14.547 -8.008 1 98.5 113 CYS A CA 1
ATOM 877 C C . CYS A 1 113 ? 9.953 -14.484 -7.008 1 98.5 113 CYS A C 1
ATOM 879 O O . CYS A 1 113 ? 10.188 -15.43 -6.258 1 98.5 113 CYS A O 1
ATOM 881 N N . ASN A 1 114 ? 10.602 -13.367 -7.004 1 98.06 114 ASN A N 1
ATOM 882 C CA . ASN A 1 114 ? 11.664 -13.117 -6.035 1 98.06 114 ASN A CA 1
ATOM 883 C C . ASN A 1 114 ? 11.219 -12.133 -4.957 1 98.06 114 ASN A C 1
ATOM 885 O O . ASN A 1 114 ? 10.352 -11.297 -5.199 1 98.06 114 ASN A O 1
ATOM 889 N N . LEU A 1 115 ? 11.812 -12.289 -3.766 1 97.75 115 LEU A N 1
ATOM 890 C CA . LEU A 1 115 ? 11.609 -11.234 -2.773 1 97.75 115 LEU A CA 1
ATOM 891 C C . LEU A 1 115 ? 12.062 -9.883 -3.316 1 97.75 115 LEU A C 1
ATOM 893 O O . LEU A 1 115 ? 13.109 -9.789 -3.963 1 97.75 115 LEU A O 1
ATOM 897 N N . ALA A 1 116 ? 11.289 -8.891 -3.105 1 96.81 116 ALA A N 1
ATOM 898 C CA . ALA A 1 116 ? 11.648 -7.566 -3.602 1 96.81 116 ALA A CA 1
ATOM 899 C C . ALA A 1 116 ? 12.812 -6.98 -2.809 1 96.81 116 ALA A C 1
ATOM 901 O O . ALA A 1 116 ? 12.758 -6.902 -1.579 1 96.81 116 ALA A O 1
ATOM 902 N N . LYS A 1 117 ? 13.875 -6.531 -3.523 1 91.88 117 LYS A N 1
ATOM 903 C CA . LYS A 1 117 ? 15.094 -6.039 -2.885 1 91.88 117 LYS A CA 1
ATOM 904 C C . LYS A 1 117 ? 15.523 -4.703 -3.486 1 91.88 117 LYS A C 1
ATOM 906 O O . LYS A 1 117 ? 15.242 -4.422 -4.652 1 91.88 117 LYS A O 1
ATOM 911 N N . LEU B 1 1 ? -9.859 12.891 -4.863 1 98.31 1 LEU B N 1
ATOM 912 C CA . LEU B 1 1 ? -9.445 12.391 -3.559 1 98.31 1 LEU B CA 1
ATOM 913 C C . LEU B 1 1 ? -8.07 11.734 -3.641 1 98.31 1 LEU B C 1
ATOM 915 O O . LEU B 1 1 ? -7.738 11.094 -4.645 1 98.31 1 LEU B O 1
ATOM 919 N N . VAL B 1 2 ? -7.34 12.086 -2.617 1 98.81 2 VAL B N 1
ATOM 920 C CA . VAL B 1 2 ? -5.988 11.531 -2.568 1 98.81 2 VAL B CA 1
ATOM 921 C C . VAL B 1 2 ? -5.715 10.961 -1.181 1 98.81 2 VAL B C 1
ATOM 923 O O . VAL B 1 2 ? -6.223 11.469 -0.18 1 98.81 2 VAL B O 1
ATOM 926 N N . GLN B 1 3 ? -5.027 9.859 -1.129 1 98.94 3 GLN B N 1
ATOM 927 C CA . GLN B 1 3 ? -4.484 9.336 0.121 1 98.94 3 GLN B CA 1
ATOM 928 C C . GLN B 1 3 ? -3.012 9.695 0.277 1 98.94 3 GLN B C 1
ATOM 930 O O . GLN B 1 3 ? -2.199 9.406 -0.606 1 98.94 3 GLN B O 1
ATOM 935 N N . TYR B 1 4 ? -2.652 10.383 1.334 1 99 4 TYR B N 1
ATOM 936 C CA 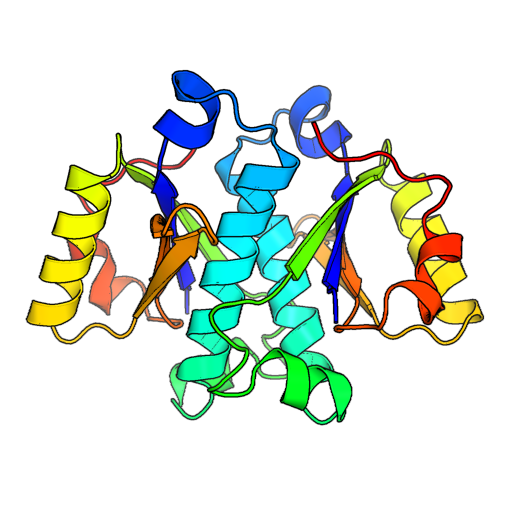. TYR B 1 4 ? -1.254 10.664 1.639 1 99 4 TYR B CA 1
ATOM 937 C C . TYR B 1 4 ? -0.612 9.5 2.383 1 99 4 TYR B C 1
ATOM 939 O O . TYR B 1 4 ? -1.213 8.938 3.301 1 99 4 TYR B O 1
ATOM 947 N N . VAL B 1 5 ? 0.545 9.141 1.991 1 98.94 5 VAL B N 1
ATOM 948 C CA . VAL B 1 5 ? 1.392 8.133 2.617 1 98.94 5 VAL B CA 1
ATOM 949 C C . VAL B 1 5 ? 2.766 8.727 2.92 1 98.94 5 VAL B C 1
ATOM 951 O O . VAL B 1 5 ? 3.426 9.266 2.031 1 98.94 5 VAL B O 1
ATOM 954 N N . VAL B 1 6 ? 3.223 8.633 4.125 1 99 6 VAL B N 1
ATOM 955 C CA . VAL B 1 6 ? 4.48 9.258 4.516 1 99 6 VAL B CA 1
ATOM 956 C C . VAL B 1 6 ? 5.426 8.203 5.094 1 99 6 VAL B C 1
ATOM 958 O O . VAL B 1 6 ? 5.133 7.598 6.125 1 99 6 VAL B O 1
ATOM 961 N N . LEU B 1 7 ? 6.543 8.109 4.492 1 98.81 7 LEU B N 1
ATOM 962 C CA . LEU B 1 7 ? 7.535 7.098 4.844 1 98.81 7 LEU B CA 1
ATOM 963 C C . LEU B 1 7 ? 8.695 7.719 5.613 1 98.81 7 LEU B C 1
ATOM 965 O O . LEU B 1 7 ? 9.086 8.859 5.344 1 98.81 7 LEU B O 1
ATOM 969 N N . ARG B 1 8 ? 9.195 6.926 6.531 1 98.69 8 ARG B N 1
ATOM 970 C CA . ARG B 1 8 ? 10.523 7.242 7.047 1 98.69 8 ARG B CA 1
ATOM 971 C C . ARG B 1 8 ? 11.602 6.969 6.004 1 98.69 8 ARG B C 1
ATOM 973 O O . ARG B 1 8 ? 11.742 5.84 5.531 1 98.69 8 ARG B O 1
ATOM 980 N N . LYS B 1 9 ? 12.344 7.949 5.75 1 98 9 LYS B N 1
ATOM 981 C CA . LYS B 1 9 ? 13.422 7.855 4.773 1 98 9 LYS B CA 1
ATOM 982 C C . LYS B 1 9 ? 14.555 6.969 5.285 1 98 9 LYS B C 1
ATOM 984 O O . LYS B 1 9 ? 15.203 6.262 4.504 1 98 9 LYS B O 1
ATOM 989 N N . ASP B 1 10 ? 14.812 7.012 6.535 1 98.06 10 ASP B N 1
ATOM 990 C CA . ASP B 1 10 ? 15.977 6.336 7.102 1 98.06 10 ASP B CA 1
ATOM 991 C C . ASP B 1 10 ? 15.758 4.824 7.141 1 98.06 10 ASP B C 1
ATOM 993 O O . ASP B 1 10 ? 16.688 4.066 7.453 1 98.06 10 ASP B O 1
ATOM 997 N N . LEU B 1 11 ? 14.562 4.293 6.863 1 97.56 11 LEU B N 1
ATOM 998 C CA . LEU B 1 11 ? 14.352 2.852 6.812 1 97.56 11 LEU B CA 1
ATOM 999 C C . LEU B 1 11 ? 15.25 2.207 5.762 1 97.56 11 LEU B C 1
ATOM 1001 O O . LEU B 1 11 ? 15.914 1.203 6.035 1 97.56 11 LEU B O 1
ATOM 1005 N N . GLY B 1 12 ? 15.188 2.797 4.609 1 94.44 12 GLY B N 1
ATOM 1006 C CA . GLY B 1 12 ? 16.047 2.309 3.539 1 94.44 12 GLY B CA 1
ATOM 1007 C C . GLY B 1 12 ? 17.484 2.781 3.664 1 94.44 12 GLY B C 1
ATOM 1008 O O . GLY B 1 12 ? 18.375 1.989 3.965 1 94.44 12 GLY B O 1
ATOM 1009 N N . GLN B 1 13 ? 17.703 4.035 3.557 1 91.31 13 GLN B N 1
ATOM 1010 C CA . GLN B 1 13 ? 19.016 4.656 3.455 1 91.31 13 GLN B CA 1
ATOM 1011 C C . GLN B 1 13 ? 19.781 4.531 4.766 1 91.31 13 GLN B C 1
ATOM 1013 O O . GLN B 1 13 ? 21.016 4.449 4.766 1 91.31 13 GLN B O 1
ATOM 1018 N N . GLY B 1 14 ? 19.141 4.508 5.82 1 91.06 14 GLY B N 1
ATOM 1019 C CA . GLY B 1 14 ? 19.781 4.484 7.129 1 91.06 14 GLY B CA 1
ATOM 1020 C C . GLY B 1 14 ? 19.828 3.096 7.738 1 91.06 14 GLY B C 1
ATOM 1021 O O . GLY B 1 14 ? 20.906 2.613 8.109 1 91.06 14 GLY B O 1
ATOM 1022 N N . LEU B 1 15 ? 18.797 2.402 7.66 1 94.75 15 LEU B N 1
ATOM 1023 C CA . LEU B 1 15 ? 18.656 1.137 8.375 1 94.75 15 LEU B CA 1
ATOM 1024 C C . LEU B 1 15 ? 18.781 -0.043 7.414 1 94.75 15 LEU B C 1
ATOM 1026 O O . LEU B 1 15 ? 18.797 -1.199 7.848 1 94.75 15 LEU B O 1
ATOM 1030 N N . GLY B 1 16 ? 18.844 0.205 6.137 1 96.38 16 GLY B N 1
ATOM 1031 C CA . GLY B 1 16 ? 19.156 -0.815 5.148 1 96.38 16 GLY B CA 1
ATOM 1032 C C . GLY B 1 16 ? 17.969 -1.71 4.824 1 96.38 16 GLY B C 1
ATOM 1033 O O . GLY B 1 16 ? 18.156 -2.854 4.398 1 96.38 16 GLY B O 1
ATOM 1034 N N . TRP B 1 17 ? 16.781 -1.263 5.082 1 97.06 17 TRP B N 1
ATOM 1035 C CA . TRP B 1 17 ? 15.625 -2.07 4.715 1 97.06 17 TRP B CA 1
ATOM 1036 C C . TRP B 1 17 ? 15.523 -2.219 3.203 1 97.06 17 TRP B C 1
ATOM 1038 O O . TRP B 1 17 ? 15.688 -1.246 2.463 1 97.06 17 TRP B O 1
ATOM 1048 N N . PRO B 1 18 ? 15.273 -3.465 2.779 1 97.06 18 PRO B N 1
ATOM 1049 C CA . PRO B 1 18 ? 15.102 -3.643 1.336 1 97.06 18 PRO B CA 1
ATOM 1050 C C . PRO B 1 18 ? 13.836 -2.973 0.806 1 97.06 18 PRO B C 1
ATOM 1052 O O . PRO B 1 18 ? 12.914 -2.68 1.577 1 97.06 18 PRO B O 1
ATOM 1055 N N . LEU B 1 19 ? 13.773 -2.77 -0.505 1 96.88 19 LEU B N 1
ATOM 1056 C CA . LEU B 1 19 ? 12.656 -2.119 -1.182 1 96.88 19 LEU B CA 1
ATOM 1057 C C . LEU B 1 19 ? 11.336 -2.768 -0.792 1 96.88 19 LEU B C 1
ATOM 1059 O O . LEU B 1 19 ? 10.359 -2.072 -0.498 1 96.88 19 LEU B O 1
ATOM 1063 N N . GLY B 1 20 ? 11.281 -4.07 -0.815 1 98.25 20 GLY B N 1
ATOM 1064 C CA . GLY B 1 20 ? 10.055 -4.789 -0.499 1 98.25 20 GLY B CA 1
ATOM 1065 C C . GLY B 1 20 ? 9.523 -4.477 0.885 1 98.25 20 GLY B C 1
ATOM 1066 O O . GLY B 1 20 ? 8.312 -4.34 1.071 1 98.25 20 GLY B O 1
ATOM 1067 N N . SER B 1 21 ? 10.414 -4.363 1.841 1 98.06 21 SER B N 1
ATOM 1068 C CA . SER B 1 21 ? 10.008 -4.043 3.207 1 98.06 21 SER B CA 1
ATOM 1069 C C . SER B 1 21 ? 9.438 -2.635 3.299 1 98.06 21 SER B C 1
ATOM 1071 O O . SER B 1 21 ? 8.453 -2.404 3.996 1 98.06 21 SER B O 1
ATOM 1073 N N . VAL B 1 22 ? 10.055 -1.701 2.621 1 98.31 22 VAL B N 1
ATOM 1074 C CA . VAL B 1 22 ? 9.578 -0.322 2.633 1 98.31 22 VAL B CA 1
ATOM 1075 C C . VAL B 1 22 ? 8.211 -0.242 1.957 1 98.31 22 VAL B C 1
ATOM 1077 O O . VAL B 1 22 ? 7.285 0.38 2.484 1 98.31 22 VAL B O 1
ATOM 1080 N N . CYS B 1 23 ? 8.055 -0.946 0.849 1 98.75 23 CYS B N 1
ATOM 1081 C CA . CYS B 1 23 ? 6.773 -0.996 0.152 1 98.75 23 CYS B CA 1
ATOM 1082 C C . CYS B 1 23 ? 5.695 -1.618 1.032 1 98.75 23 CYS B C 1
ATOM 1084 O O . CYS B 1 23 ? 4.543 -1.184 1.012 1 98.75 23 CYS B O 1
ATOM 1086 N N . ALA B 1 24 ? 6.109 -2.598 1.752 1 98.81 24 ALA B N 1
ATOM 1087 C CA . ALA B 1 24 ? 5.16 -3.248 2.654 1 98.81 24 ALA B CA 1
ATOM 1088 C C . ALA B 1 24 ? 4.625 -2.262 3.688 1 98.81 24 ALA B C 1
ATOM 1090 O O . ALA B 1 24 ? 3.436 -2.283 4.016 1 98.81 24 ALA B O 1
ATOM 1091 N N . GLN B 1 25 ? 5.473 -1.436 4.262 1 98.81 25 GLN B N 1
ATOM 1092 C CA . GLN B 1 25 ? 5.027 -0.463 5.254 1 98.81 25 GLN B CA 1
ATOM 1093 C C . GLN B 1 25 ? 4.008 0.503 4.656 1 98.81 25 GLN B C 1
ATOM 1095 O O . GLN B 1 25 ? 2.988 0.802 5.281 1 98.81 25 GLN B O 1
ATOM 1100 N N . ALA B 1 26 ? 4.309 0.988 3.432 1 98.94 26 ALA B N 1
ATOM 1101 C CA . ALA B 1 26 ? 3.377 1.869 2.736 1 98.94 26 ALA B CA 1
ATOM 1102 C C . ALA B 1 26 ? 2.027 1.188 2.531 1 98.94 26 ALA B C 1
ATOM 1104 O O . ALA B 1 26 ? 0.978 1.79 2.77 1 98.94 26 ALA B O 1
ATOM 1105 N N . ALA B 1 27 ? 2.078 -0.045 2.08 1 98.94 27 ALA B N 1
ATOM 1106 C CA . ALA B 1 27 ? 0.857 -0.803 1.817 1 98.94 27 ALA B CA 1
ATOM 1107 C C . ALA B 1 27 ? 0.084 -1.061 3.107 1 98.94 27 ALA B C 1
ATOM 1109 O O . ALA B 1 27 ? -1.144 -0.947 3.135 1 98.94 27 ALA B O 1
ATOM 1110 N N . HIS B 1 28 ? 0.814 -1.427 4.188 1 98.94 28 HIS B N 1
ATOM 1111 C CA . HIS B 1 28 ? 0.174 -1.636 5.484 1 98.94 28 HIS B CA 1
ATOM 1112 C C . HIS B 1 28 ? -0.576 -0.387 5.934 1 98.94 28 HIS B C 1
ATOM 1114 O O . HIS B 1 28 ? -1.761 -0.456 6.27 1 98.94 28 HIS B O 1
ATOM 1120 N N . ALA B 1 29 ? 0.105 0.711 5.973 1 98.94 29 ALA B N 1
ATOM 1121 C CA . ALA B 1 29 ? -0.481 1.959 6.453 1 98.94 29 ALA B CA 1
ATOM 1122 C C . ALA B 1 29 ? -1.68 2.365 5.602 1 98.94 29 ALA B C 1
ATOM 1124 O O . ALA B 1 29 ? -2.709 2.791 6.133 1 98.94 29 ALA B O 1
ATOM 1125 N N . ALA B 1 30 ? -1.549 2.238 4.289 1 98.94 30 ALA B N 1
ATOM 1126 C CA . ALA B 1 30 ? -2.619 2.619 3.373 1 98.94 30 ALA B CA 1
ATOM 1127 C C . ALA B 1 30 ? -3.865 1.766 3.6 1 98.94 30 ALA B C 1
ATOM 1129 O O . ALA B 1 30 ? -4.973 2.293 3.711 1 98.94 30 ALA B O 1
ATOM 1130 N N . VAL B 1 31 ? -3.674 0.463 3.666 1 98.94 31 VAL B N 1
ATOM 1131 C CA . VAL B 1 31 ? -4.789 -0.453 3.875 1 98.94 31 VAL B CA 1
ATOM 1132 C C . VAL B 1 31 ? -5.438 -0.179 5.23 1 98.94 31 VAL B C 1
ATOM 1134 O O . VAL B 1 31 ? -6.664 -0.107 5.336 1 98.94 31 VAL B O 1
ATOM 1137 N N . ALA B 1 32 ? -4.598 -0.009 6.254 1 98.94 32 ALA B N 1
ATOM 1138 C CA . ALA B 1 32 ? -5.125 0.227 7.598 1 98.94 32 ALA B CA 1
ATOM 1139 C C . ALA B 1 32 ? -5.977 1.49 7.637 1 98.94 32 ALA B C 1
ATOM 1141 O O . ALA B 1 32 ? -7.055 1.5 8.234 1 98.94 32 ALA B O 1
ATOM 1142 N N . ALA B 1 33 ? -5.52 2.555 7.031 1 98.94 33 ALA B N 1
ATOM 1143 C CA . ALA B 1 33 ? -6.262 3.811 7.027 1 98.94 33 ALA B CA 1
ATOM 1144 C C . ALA B 1 33 ? -7.59 3.662 6.289 1 98.94 33 ALA B C 1
ATOM 1146 O O . ALA B 1 33 ? -8.641 4.059 6.801 1 98.94 33 ALA B O 1
ATOM 1147 N N . VAL B 1 34 ? -7.535 3.059 5.113 1 98.94 34 VAL B N 1
ATOM 1148 C CA . VAL B 1 34 ? -8.742 2.885 4.305 1 98.94 34 VAL B CA 1
ATOM 1149 C C . VAL B 1 34 ? -9.742 2.014 5.055 1 98.94 34 VAL B C 1
ATOM 1151 O O . VAL B 1 34 ? -10.938 2.334 5.105 1 98.94 34 VAL B O 1
ATOM 1154 N N . TRP B 1 35 ? -9.273 0.967 5.648 1 98.94 35 TRP B N 1
ATOM 1155 C CA . TRP B 1 35 ? -10.18 0.063 6.355 1 98.94 35 TRP B CA 1
ATOM 1156 C C . TRP B 1 35 ? -10.758 0.731 7.598 1 98.94 35 TRP B C 1
ATOM 1158 O O . TRP B 1 35 ? -11.961 0.658 7.844 1 98.94 35 TRP B O 1
ATOM 1168 N N . THR B 1 36 ? -9.906 1.353 8.383 1 98.75 36 THR B N 1
ATOM 1169 C CA . THR B 1 36 ? -10.312 1.977 9.633 1 98.75 36 THR B CA 1
ATOM 1170 C C . THR B 1 36 ? -11.398 3.025 9.391 1 98.75 36 THR B C 1
ATOM 1172 O O . THR B 1 36 ? -12.328 3.166 10.18 1 98.75 36 THR B O 1
ATOM 1175 N N . PHE B 1 37 ? -11.305 3.689 8.305 1 98.81 37 PHE B N 1
ATOM 1176 C CA . PHE B 1 37 ? -12.227 4.777 8.016 1 98.81 37 PHE B CA 1
ATOM 1177 C C . PHE B 1 37 ? -13.125 4.426 6.836 1 98.81 37 PHE B C 1
ATOM 1179 O O . PHE B 1 37 ? -13.508 5.301 6.059 1 98.81 37 PHE B O 1
ATOM 1186 N N . LYS B 1 38 ? -13.391 3.178 6.664 1 98.62 38 LYS B N 1
ATOM 1187 C CA . LYS B 1 38 ? -14.086 2.648 5.496 1 98.62 38 LYS B CA 1
ATOM 1188 C C . LYS B 1 38 ? -15.508 3.201 5.406 1 98.62 38 LYS B C 1
ATOM 1190 O O . LYS B 1 38 ? -16.094 3.227 4.324 1 98.62 38 LYS B O 1
ATOM 1195 N N . ASP B 1 39 ? -16.062 3.686 6.523 1 98.44 39 ASP B N 1
ATOM 1196 C CA . ASP B 1 39 ? -17.453 4.137 6.531 1 98.44 39 ASP B CA 1
ATOM 1197 C C . ASP B 1 39 ? -17.547 5.629 6.227 1 98.44 39 ASP B C 1
ATOM 1199 O O . ASP B 1 39 ? -18.641 6.168 6.062 1 98.44 39 ASP B O 1
ATOM 1203 N N . HIS B 1 40 ? -16.422 6.277 6.188 1 98.75 40 HIS B N 1
ATOM 1204 C CA . HIS B 1 40 ? -16.438 7.684 5.805 1 98.75 40 HIS B CA 1
ATOM 1205 C C . HIS B 1 40 ? -16.828 7.855 4.344 1 98.75 40 HIS B C 1
ATOM 1207 O O . HIS B 1 40 ? -16.391 7.086 3.482 1 98.75 40 HIS B O 1
ATOM 1213 N N . ASP B 1 41 ? -17.594 8.883 3.986 1 98.75 41 ASP B N 1
ATOM 1214 C CA . ASP B 1 41 ? -18.094 9.117 2.635 1 98.75 41 ASP B CA 1
ATOM 1215 C C . ASP B 1 41 ? -16.938 9.25 1.638 1 98.75 41 ASP B C 1
ATOM 1217 O O . ASP B 1 41 ? -17.016 8.719 0.528 1 98.75 41 ASP B O 1
ATOM 1221 N N . ASP B 1 42 ? -15.922 9.93 1.984 1 98.81 42 ASP B N 1
ATOM 1222 C CA . ASP B 1 42 ? -14.781 10.133 1.088 1 98.81 42 ASP B CA 1
ATOM 1223 C C . ASP B 1 42 ? -14.07 8.812 0.81 1 98.81 42 ASP B C 1
ATOM 1225 O O . ASP B 1 42 ? -13.602 8.57 -0.309 1 98.81 42 ASP B O 1
ATOM 1229 N N . THR B 1 43 ? -13.914 7.965 1.869 1 98.88 43 THR B N 1
ATOM 1230 C CA . THR B 1 43 ? -13.281 6.664 1.672 1 98.88 43 THR B CA 1
ATOM 1231 C C . THR B 1 43 ? -14.109 5.789 0.742 1 98.88 43 THR B C 1
ATOM 1233 O O . THR B 1 43 ? -13.578 5.152 -0.168 1 98.88 43 THR B O 1
ATOM 1236 N N . ARG B 1 44 ? -15.438 5.836 0.958 1 98.75 44 ARG B N 1
ATOM 1237 C CA . ARG B 1 44 ? -16.328 5.074 0.092 1 98.75 44 ARG B CA 1
ATOM 1238 C C . ARG B 1 44 ? -16.234 5.559 -1.351 1 98.75 44 ARG B C 1
ATOM 1240 O O . ARG B 1 44 ? -16.203 4.75 -2.281 1 98.75 44 ARG B O 1
ATOM 1247 N N . ALA B 1 45 ? -16.219 6.836 -1.514 1 98.81 45 ALA B N 1
ATOM 1248 C CA . ALA B 1 45 ? -16.125 7.41 -2.854 1 98.81 45 ALA B CA 1
ATOM 1249 C C . ALA B 1 45 ? -14.789 7.047 -3.512 1 98.81 45 ALA B C 1
ATOM 1251 O O . ALA B 1 45 ? -14.742 6.734 -4.703 1 98.81 45 ALA B O 1
ATOM 1252 N N . TYR B 1 46 ? -13.773 7.07 -2.781 1 98.88 46 TYR B N 1
ATOM 1253 C CA . TYR B 1 46 ? -12.406 6.785 -3.205 1 98.88 46 TYR B CA 1
ATOM 1254 C C . TYR B 1 46 ? -12.281 5.352 -3.703 1 98.88 46 TYR B C 1
ATOM 1256 O O . TYR B 1 46 ? -11.539 5.082 -4.652 1 98.88 46 TYR B O 1
ATOM 1264 N N . CYS B 1 47 ? -12.992 4.441 -3.084 1 98.75 47 CYS B N 1
ATOM 1265 C CA . CYS B 1 47 ? -12.852 3.018 -3.371 1 98.75 47 CYS B CA 1
ATOM 1266 C C . CYS B 1 47 ? -14.055 2.496 -4.141 1 98.75 47 CYS B C 1
ATOM 1268 O O . CYS B 1 47 ? -14.219 1.285 -4.301 1 98.75 47 CYS B O 1
ATOM 1270 N N . ALA B 1 48 ? -14.898 3.385 -4.57 1 98.38 48 ALA B N 1
ATOM 1271 C CA . ALA B 1 48 ? -16.094 2.986 -5.293 1 98.38 48 ALA B CA 1
ATOM 1272 C C . ALA B 1 48 ? -15.75 2.316 -6.617 1 98.38 48 ALA B C 1
ATOM 1274 O O . ALA B 1 48 ? -14.672 2.545 -7.172 1 98.38 48 ALA B O 1
ATOM 1275 N N . PRO B 1 49 ? -16.609 1.46 -7.203 1 96.06 49 PRO B N 1
ATOM 1276 C CA . PRO B 1 49 ? -16.359 0.764 -8.469 1 96.06 49 PRO B CA 1
ATOM 1277 C C . PRO B 1 49 ? -15.914 1.708 -9.586 1 96.06 49 PRO B C 1
ATOM 1279 O O . PRO B 1 49 ? -15.047 1.355 -10.383 1 96.06 49 PRO B O 1
ATOM 1282 N N . GLY B 1 50 ? -16.359 2.836 -9.719 1 95.12 50 GLY B N 1
ATOM 1283 C CA . GLY B 1 50 ? -15.977 3.785 -10.75 1 95.12 50 GLY B CA 1
ATOM 1284 C C . GLY B 1 50 ? -14.695 4.531 -10.422 1 95.12 50 GLY B C 1
ATOM 1285 O O . GLY B 1 50 ? -14.133 5.223 -11.281 1 95.12 50 GLY B O 1
ATOM 1286 N N . ALA B 1 51 ? -14.133 4.316 -9.211 1 97.56 51 ALA B N 1
ATOM 1287 C CA . ALA B 1 51 ? -12.992 5.113 -8.766 1 97.56 51 ALA B CA 1
ATOM 1288 C C . ALA B 1 51 ? -11.844 4.219 -8.312 1 97.56 51 ALA B C 1
ATOM 1290 O O . ALA B 1 51 ? -10.688 4.648 -8.289 1 97.56 51 ALA B O 1
ATOM 1291 N N . ILE B 1 52 ? -12.125 2.941 -8.023 1 98.12 52 ILE B N 1
ATOM 1292 C CA . ILE B 1 52 ? -11.195 2.041 -7.355 1 98.12 52 ILE B CA 1
ATOM 1293 C C . ILE B 1 52 ? -9.977 1.802 -8.242 1 98.12 52 ILE B C 1
ATOM 1295 O O . ILE B 1 52 ? -8.875 1.566 -7.742 1 98.12 52 ILE B O 1
ATOM 1299 N N . ASP B 1 53 ? -10.062 1.939 -9.539 1 97.19 53 ASP B N 1
ATOM 1300 C CA . ASP B 1 53 ? -8.961 1.691 -10.461 1 97.19 53 ASP B CA 1
ATOM 1301 C C . ASP B 1 53 ? -8.234 2.988 -10.812 1 97.19 53 ASP B C 1
ATOM 1303 O O . ASP B 1 53 ? -7.324 2.992 -11.641 1 97.19 53 ASP B O 1
ATOM 1307 N N . GLU B 1 54 ? -8.648 4.098 -10.188 1 96.81 54 GLU B N 1
ATOM 1308 C CA . GLU B 1 54 ? -8.039 5.398 -10.469 1 96.81 54 GLU B CA 1
ATOM 1309 C C . GLU B 1 54 ? -7.648 6.109 -9.172 1 96.81 54 GLU B C 1
ATOM 1311 O O . GLU B 1 54 ? -7.609 7.344 -9.125 1 96.81 54 GLU B O 1
ATOM 1316 N N . MET B 1 55 ? -7.492 5.316 -8.164 1 98.5 55 MET B N 1
ATOM 1317 C CA . MET B 1 55 ? -7.066 5.898 -6.895 1 98.5 55 MET B CA 1
ATOM 1318 C C . MET B 1 55 ? -5.766 6.676 -7.059 1 98.5 55 MET B C 1
ATOM 1320 O O . MET B 1 55 ? -4.887 6.266 -7.82 1 98.5 55 MET B O 1
ATOM 1324 N N . ARG B 1 56 ? -5.629 7.801 -6.297 1 98.38 56 ARG B N 1
ATOM 1325 C CA . ARG B 1 56 ? -4.41 8.602 -6.285 1 98.38 56 ARG B CA 1
ATOM 1326 C C . ARG B 1 56 ? -3.768 8.602 -4.902 1 98.38 56 ARG B C 1
ATOM 1328 O O . ARG B 1 56 ? -4.461 8.688 -3.887 1 98.38 56 ARG B O 1
ATOM 1335 N N . LYS B 1 57 ? -2.4 8.445 -4.926 1 98.75 57 LYS B N 1
ATOM 1336 C CA . LYS B 1 57 ? -1.638 8.539 -3.682 1 98.75 57 LYS B CA 1
ATOM 1337 C C . LYS B 1 57 ? -0.458 9.492 -3.83 1 98.75 57 LYS B C 1
ATOM 1339 O O . LYS B 1 57 ? 0.167 9.562 -4.891 1 98.75 57 LYS B O 1
ATOM 1344 N N . VAL B 1 58 ? -0.254 10.258 -2.838 1 98.81 58 VAL B N 1
ATOM 1345 C CA . VAL B 1 58 ? 0.969 11.039 -2.695 1 98.81 58 VAL B CA 1
ATOM 1346 C C . VAL B 1 58 ? 1.869 10.398 -1.639 1 98.81 58 VAL B C 1
ATOM 1348 O O . VAL B 1 58 ? 1.517 10.352 -0.458 1 98.81 58 VAL B O 1
ATOM 1351 N N . VAL B 1 59 ? 2.977 9.922 -2.104 1 98.94 59 VAL B N 1
ATOM 1352 C CA . VAL B 1 59 ? 3.908 9.289 -1.178 1 98.94 59 VAL B CA 1
ATOM 1353 C C . VAL B 1 59 ? 5.039 10.258 -0.842 1 98.94 59 VAL B C 1
ATOM 1355 O O . VAL B 1 59 ? 5.809 10.656 -1.722 1 98.94 59 VAL B O 1
ATOM 1358 N N . LEU B 1 60 ? 5.109 10.609 0.397 1 98.94 60 LEU B N 1
ATOM 1359 C CA . LEU B 1 60 ? 6.086 11.555 0.919 1 98.94 60 LEU B CA 1
ATOM 1360 C C . LEU B 1 60 ? 7.062 10.867 1.867 1 98.94 60 LEU B C 1
ATOM 1362 O O . LEU B 1 60 ? 6.914 9.68 2.156 1 98.94 60 LEU B O 1
ATOM 1366 N N . GLU B 1 61 ? 8.094 11.609 2.256 1 98.81 61 GLU B N 1
ATOM 1367 C CA . GLU B 1 61 ? 9.047 11.07 3.221 1 98.81 61 GLU B CA 1
ATOM 1368 C C . GLU B 1 61 ? 9.445 12.117 4.25 1 98.81 61 GLU B C 1
ATOM 1370 O O . GLU B 1 61 ? 9.391 13.32 3.977 1 98.81 61 GLU B O 1
ATOM 1375 N N . VAL B 1 62 ? 9.773 11.656 5.391 1 98.75 62 VAL B N 1
ATOM 1376 C CA . VAL B 1 62 ? 10.414 12.414 6.457 1 98.75 62 VAL B CA 1
ATOM 1377 C C . VAL B 1 62 ? 11.75 11.766 6.82 1 98.75 62 VAL B C 1
ATOM 1379 O O . VAL B 1 62 ? 12.016 10.617 6.449 1 98.75 62 VAL B O 1
ATOM 1382 N N . LYS B 1 63 ? 12.539 12.414 7.582 1 97.75 63 LYS B N 1
ATOM 1383 C CA . LYS B 1 63 ? 13.906 11.969 7.809 1 97.75 63 LYS B CA 1
ATOM 1384 C C . LYS B 1 63 ? 13.945 10.742 8.711 1 97.75 63 LYS B C 1
ATOM 1386 O O . LYS B 1 63 ? 14.789 9.859 8.531 1 97.75 63 LYS B O 1
ATOM 1391 N N . GLY B 1 64 ? 13.06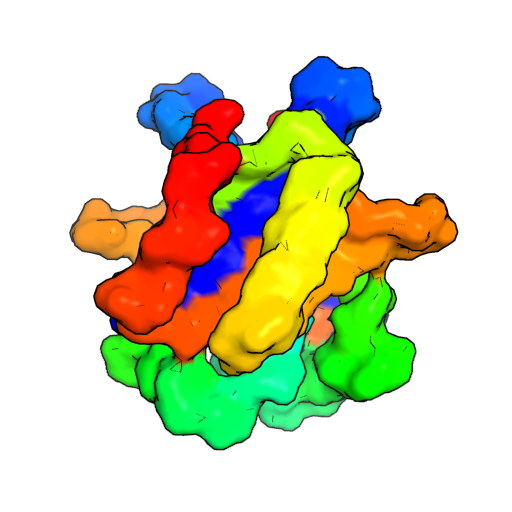2 10.773 9.711 1 98 64 GLY B N 1
ATOM 1392 C CA . GLY B 1 64 ? 13.117 9.68 10.672 1 98 64 GLY B CA 1
ATOM 1393 C C . GLY B 1 64 ? 11.906 9.625 11.586 1 98 64 GLY B C 1
ATOM 1394 O O . GLY B 1 64 ? 10.867 10.219 11.281 1 98 64 GLY B O 1
ATOM 1395 N N . GLU B 1 65 ? 12.07 8.922 12.672 1 98 65 GLU B N 1
ATOM 1396 C CA . GLU B 1 65 ? 10.969 8.609 13.586 1 98 65 GLU B CA 1
ATOM 1397 C C . GLU B 1 65 ? 10.414 9.867 14.234 1 98 65 GLU B C 1
ATOM 1399 O O . GLU B 1 65 ? 9.195 10.039 14.336 1 98 65 GLU B O 1
ATOM 1404 N N . ALA B 1 66 ? 11.273 10.742 14.695 1 98.31 66 ALA B N 1
ATOM 1405 C CA . ALA B 1 66 ? 10.844 11.938 15.406 1 98.31 66 ALA B CA 1
ATOM 1406 C C . ALA B 1 66 ? 9.922 12.797 14.539 1 98.31 66 ALA B C 1
ATOM 1408 O O . ALA B 1 66 ? 8.875 13.258 15 1 98.31 66 ALA B O 1
ATOM 1409 N N . GLN B 1 67 ? 10.297 12.984 13.281 1 98.69 67 GLN B N 1
ATOM 1410 C CA . GLN B 1 67 ? 9.492 13.797 12.375 1 98.69 67 GLN B CA 1
ATOM 1411 C C . GLN B 1 67 ? 8.164 13.117 12.062 1 98.69 67 GLN B C 1
ATOM 1413 O O . GLN B 1 67 ? 7.137 13.789 11.938 1 98.69 67 GLN B O 1
ATOM 1418 N N . LEU B 1 68 ? 8.188 11.852 11.93 1 98.81 68 LEU B N 1
ATOM 1419 C CA . LEU B 1 68 ? 6.961 11.117 11.641 1 98.81 68 LEU B CA 1
ATOM 1420 C C . LEU B 1 68 ? 5.977 11.234 12.805 1 98.81 68 LEU B C 1
ATOM 1422 O O . LEU B 1 68 ? 4.785 11.484 12.594 1 98.81 68 LEU B O 1
ATOM 1426 N N . THR B 1 69 ? 6.516 11.07 14 1 98.69 69 THR B N 1
ATOM 1427 C CA . THR B 1 69 ? 5.68 11.156 15.188 1 98.69 69 THR B CA 1
ATOM 1428 C C . THR B 1 69 ? 5.141 12.578 15.367 1 98.69 69 THR B C 1
ATOM 1430 O O . THR B 1 69 ? 3.984 12.758 15.75 1 98.69 69 THR B O 1
ATOM 1433 N N . THR B 1 70 ? 5.969 13.523 15.125 1 98.75 70 THR B N 1
ATOM 1434 C CA . THR B 1 70 ? 5.535 14.914 15.188 1 98.75 70 THR B CA 1
ATOM 1435 C C . THR B 1 70 ? 4.406 15.18 14.195 1 98.75 70 THR B C 1
ATOM 1437 O O . THR B 1 70 ? 3.412 15.828 14.539 1 98.75 70 THR B O 1
ATOM 1440 N N . LEU B 1 71 ? 4.586 14.703 13.008 1 98.88 71 LEU B N 1
ATOM 1441 C CA . LEU B 1 71 ? 3.547 14.836 11.992 1 98.88 71 LEU B CA 1
ATOM 1442 C C . LEU B 1 71 ? 2.244 14.195 12.461 1 98.88 71 LEU B C 1
ATOM 1444 O O . LEU B 1 71 ? 1.17 14.789 12.305 1 98.88 71 LEU B O 1
ATOM 1448 N N . ALA B 1 72 ? 2.316 13.016 12.977 1 98.88 72 ALA B N 1
ATOM 1449 C CA . ALA B 1 72 ? 1.128 12.336 13.484 1 98.88 72 ALA B CA 1
ATOM 1450 C C . ALA B 1 72 ? 0.4 13.195 14.516 1 98.88 72 ALA B C 1
ATOM 1452 O O . ALA B 1 72 ? -0.829 13.305 14.484 1 98.88 72 ALA B O 1
ATOM 1453 N N . GLY B 1 73 ? 1.183 13.727 15.414 1 98.81 73 GLY B N 1
ATOM 1454 C CA . GLY B 1 73 ? 0.602 14.617 16.406 1 98.81 73 GLY B CA 1
ATOM 1455 C C . GLY B 1 73 ? -0.088 15.82 15.789 1 98.81 73 GLY B C 1
ATOM 1456 O O . GLY B 1 73 ? -1.188 16.188 16.203 1 98.81 73 GLY B O 1
ATOM 1457 N N . ARG B 1 74 ? 0.53 16.453 14.828 1 98.75 74 ARG B N 1
ATOM 1458 C CA . ARG B 1 74 ? -0.042 17.609 14.133 1 98.75 74 ARG B CA 1
ATOM 1459 C C . ARG B 1 74 ? -1.352 17.234 13.445 1 98.75 74 ARG B C 1
ATOM 1461 O O . ARG B 1 74 ? -2.311 18 13.469 1 98.75 74 ARG B O 1
ATOM 1468 N N . LEU B 1 75 ? -1.402 16.094 12.797 1 98.88 75 LEU B N 1
ATOM 1469 C CA . LEU B 1 75 ? -2.615 15.633 12.125 1 98.88 75 LEU B CA 1
ATOM 1470 C C . LEU B 1 75 ? -3.732 15.398 13.141 1 98.88 75 LEU B C 1
ATOM 1472 O O . LEU B 1 75 ? -4.887 15.758 12.891 1 98.88 75 LEU B O 1
ATOM 1476 N N . THR B 1 76 ? -3.338 14.797 14.266 1 98.88 76 THR B N 1
ATOM 1477 C CA . THR B 1 76 ? -4.316 14.562 15.32 1 98.88 76 THR B CA 1
ATOM 1478 C C . THR B 1 76 ? -4.898 15.883 15.82 1 98.88 76 THR B C 1
ATOM 1480 O O . THR B 1 76 ? -6.117 16.016 15.953 1 98.88 76 THR B O 1
ATOM 1483 N N . GLU B 1 77 ? -4.09 16.828 16.078 1 98.75 77 GLU B N 1
ATOM 1484 C CA . GLU B 1 77 ? -4.52 18.141 16.547 1 98.75 77 GLU B CA 1
ATOM 1485 C C . GLU B 1 77 ? -5.426 18.828 15.531 1 98.75 77 GLU B C 1
ATOM 1487 O O . GLU B 1 77 ? -6.355 19.547 15.906 1 98.75 77 GLU B O 1
ATOM 1492 N N . ALA B 1 78 ? -5.195 18.609 14.305 1 98.69 78 ALA B N 1
ATOM 1493 C CA . ALA B 1 78 ? -5.945 19.234 13.227 1 98.69 78 ALA B CA 1
ATOM 1494 C C . ALA B 1 78 ? -7.219 18.469 12.906 1 98.69 78 ALA B C 1
ATOM 1496 O O . ALA B 1 78 ? -7.992 18.859 12.031 1 98.69 78 ALA B O 1
ATOM 1497 N N . GLY B 1 79 ? -7.434 17.281 13.523 1 98.69 79 GLY B N 1
ATOM 1498 C CA . GLY B 1 79 ? -8.625 16.484 13.297 1 98.69 79 GLY B CA 1
ATOM 1499 C C . GLY B 1 79 ? -8.562 15.688 12.008 1 98.69 79 GLY B C 1
ATOM 1500 O O . GLY B 1 79 ? -9.602 15.398 11.406 1 98.69 79 GLY B O 1
ATOM 1501 N N . VAL B 1 80 ? -7.406 15.414 11.547 1 98.94 80 VAL B N 1
ATOM 1502 C CA . VAL B 1 80 ? -7.234 14.664 10.312 1 98.94 80 VAL B CA 1
ATOM 1503 C C . VAL B 1 80 ? -7.125 13.18 10.617 1 98.94 80 VAL B C 1
ATOM 1505 O O . VAL B 1 80 ? -6.25 12.758 11.383 1 98.94 80 VAL B O 1
ATOM 1508 N N . ASP B 1 81 ? -7.988 12.391 10 1 98.94 81 ASP B N 1
ATOM 1509 C CA . ASP B 1 81 ? -7.996 10.938 10.18 1 98.94 81 ASP B CA 1
ATOM 1510 C C . ASP B 1 81 ? -6.766 10.305 9.539 1 98.94 81 ASP B C 1
ATOM 1512 O O . ASP B 1 81 ? -6.484 10.531 8.359 1 98.94 81 ASP B O 1
ATOM 1516 N N . HIS B 1 82 ? -6.039 9.508 10.312 1 98.94 82 HIS B N 1
ATOM 1517 C CA . HIS B 1 82 ? -4.84 8.852 9.805 1 98.94 82 HIS B CA 1
ATOM 1518 C C . HIS B 1 82 ? -4.496 7.617 10.633 1 98.94 82 HIS B C 1
ATOM 1520 O O . HIS B 1 82 ? -5.055 7.414 11.711 1 98.94 82 HIS B O 1
ATOM 1526 N N . LYS B 1 83 ? -3.703 6.754 10.055 1 98.88 83 LYS B N 1
ATOM 1527 C CA . LYS B 1 83 ? -3.111 5.598 10.719 1 98.88 83 LYS B CA 1
ATOM 1528 C C . LYS B 1 83 ? -1.59 5.711 10.766 1 98.88 83 LYS B C 1
ATOM 1530 O O . LYS B 1 83 ? -0.947 5.938 9.734 1 98.88 83 LYS B O 1
ATOM 1535 N N . LEU B 1 84 ? -1.061 5.664 11.93 1 98.88 84 LEU B N 1
ATOM 1536 C CA . LEU B 1 84 ? 0.374 5.484 12.133 1 98.88 84 LEU B CA 1
ATOM 1537 C C . LEU B 1 84 ? 0.724 4.004 12.266 1 98.88 84 LEU B C 1
ATOM 1539 O O . LEU B 1 84 ? 0.35 3.361 13.25 1 98.88 84 LEU B O 1
ATOM 1543 N N . TRP B 1 85 ? 1.445 3.496 11.32 1 98.81 85 TRP B N 1
ATOM 1544 C CA . TRP B 1 85 ? 1.78 2.076 11.32 1 98.81 85 TRP B CA 1
ATOM 1545 C C . TRP B 1 85 ? 3.004 1.805 12.195 1 98.81 85 TRP B C 1
ATOM 1547 O O . TRP B 1 85 ? 4.066 2.393 11.984 1 98.81 85 TRP B O 1
ATOM 1557 N N . MET B 1 86 ? 2.824 0.929 13.102 1 98.31 86 MET B N 1
ATOM 1558 C CA . MET B 1 86 ? 3.879 0.486 14.008 1 98.31 86 MET B CA 1
ATOM 1559 C C . MET B 1 86 ? 4.406 -0.885 13.602 1 98.31 86 MET B C 1
ATOM 1561 O O . MET B 1 86 ? 3.668 -1.871 13.625 1 98.31 86 MET B O 1
ATOM 1565 N N . GLU B 1 87 ? 5.699 -0.874 13.227 1 95.81 87 GLU B N 1
ATOM 1566 C CA . GLU B 1 87 ? 6.309 -2.148 12.859 1 95.81 87 GLU B CA 1
ATOM 1567 C C . GLU B 1 87 ? 6.387 -3.09 14.055 1 95.81 87 GLU B C 1
ATOM 1569 O O . GLU B 1 87 ? 6.789 -2.68 15.148 1 95.81 87 GLU B O 1
ATOM 1574 N N . GLN B 1 88 ? 5.828 -4.238 13.859 1 92.75 88 GLN B N 1
ATOM 1575 C CA . GLN B 1 88 ? 5.93 -5.273 14.883 1 92.75 88 GLN B CA 1
ATOM 1576 C C . GLN B 1 88 ? 6.961 -6.328 14.508 1 92.75 88 GLN B C 1
ATOM 1578 O O . GLN B 1 88 ? 7.152 -6.617 13.32 1 92.75 88 GLN B O 1
ATOM 1583 N N . PRO B 1 89 ? 7.727 -6.777 15.492 1 90.75 89 PRO B N 1
ATOM 1584 C CA . PRO B 1 89 ? 7.59 -6.633 16.953 1 90.75 89 PRO B CA 1
ATOM 1585 C C . PRO B 1 89 ? 8.398 -5.461 17.5 1 90.75 89 PRO B C 1
ATOM 1587 O O . PRO B 1 89 ? 8.297 -5.145 18.688 1 90.75 89 PRO B O 1
ATOM 1590 N N . GLU B 1 90 ? 9.234 -4.793 16.703 1 87 90 GLU B N 1
ATOM 1591 C CA . GLU B 1 90 ? 10.109 -3.711 17.156 1 87 90 GLU B CA 1
ATOM 1592 C C . GLU B 1 90 ? 9.305 -2.559 17.75 1 87 90 GLU B C 1
ATOM 1594 O O . GLU B 1 90 ? 9.805 -1.82 18.594 1 87 90 GLU B O 1
ATOM 1599 N N . ASN B 1 91 ? 8.094 -2.393 17.344 1 92.12 91 ASN B N 1
ATOM 1600 C CA . ASN B 1 91 ? 7.125 -1.444 17.891 1 92.12 91 ASN B CA 1
ATOM 1601 C C . ASN B 1 91 ? 7.578 -0.002 17.672 1 92.12 91 ASN B C 1
ATOM 1603 O O . ASN B 1 91 ? 7.551 0.804 18.609 1 92.12 91 ASN B O 1
ATOM 1607 N N . TYR B 1 92 ? 8.141 0.334 16.547 1 95.75 92 TYR B N 1
ATOM 1608 C CA . TYR B 1 92 ? 8.359 1.726 16.172 1 95.75 92 TYR B CA 1
ATOM 1609 C C . TYR B 1 92 ? 7.582 2.084 14.914 1 95.75 92 TYR B C 1
ATOM 1611 O O . TYR B 1 92 ? 7.277 1.211 14.094 1 95.75 92 TYR B O 1
ATOM 1619 N N . PRO B 1 93 ? 7.258 3.408 14.898 1 98.69 93 PRO B N 1
ATOM 1620 C CA . PRO B 1 93 ? 6.508 3.873 13.727 1 98.69 93 PRO B CA 1
ATOM 1621 C C . PRO B 1 93 ? 7.352 3.895 12.453 1 98.69 93 PRO B C 1
ATOM 1623 O O . PRO B 1 93 ? 8.516 4.305 12.484 1 98.69 93 PRO B O 1
ATOM 1626 N N . THR B 1 94 ? 6.793 3.445 11.352 1 98.75 94 THR B N 1
ATOM 1627 C CA . THR B 1 94 ? 7.562 3.355 10.117 1 98.75 94 THR B CA 1
ATOM 1628 C C . THR B 1 94 ? 6.898 4.164 9.008 1 98.75 94 THR B C 1
ATOM 1630 O O . THR B 1 94 ? 7.566 4.605 8.07 1 98.75 94 THR B O 1
ATOM 1633 N N . CYS B 1 95 ? 5.594 4.277 9.062 1 98.88 95 CYS B N 1
ATOM 1634 C CA . CYS B 1 95 ? 4.828 4.879 7.977 1 98.88 95 CYS B CA 1
ATOM 1635 C C . CYS B 1 95 ? 3.496 5.418 8.484 1 98.88 95 CYS B C 1
ATOM 1637 O O . CYS B 1 95 ? 2.947 4.91 9.461 1 98.88 95 CYS B O 1
ATOM 1639 N N . LEU B 1 96 ? 3.021 6.473 7.879 1 98.94 96 LEU B N 1
ATOM 1640 C CA . LEU B 1 96 ? 1.735 7.086 8.195 1 98.94 96 LEU B CA 1
ATOM 1641 C C . LEU B 1 96 ? 0.88 7.234 6.945 1 98.94 96 LEU B C 1
ATOM 1643 O O . LEU B 1 96 ? 1.386 7.613 5.887 1 98.94 96 LEU B O 1
ATOM 1647 N N . SER B 1 97 ? -0.403 6.922 7.055 1 99 97 SER B N 1
ATOM 1648 C CA . SER B 1 97 ? -1.312 7.152 5.938 1 99 97 SER B CA 1
ATOM 1649 C C . SER B 1 97 ? -2.602 7.82 6.402 1 99 97 SER B C 1
ATOM 1651 O O . SER B 1 97 ? -3.15 7.461 7.445 1 99 97 SER B O 1
ATOM 1653 N N . THR B 1 98 ? -3.055 8.734 5.621 1 99 98 THR B N 1
ATOM 1654 C CA . THR B 1 98 ? -4.371 9.312 5.867 1 99 98 THR B CA 1
ATOM 1655 C C . THR B 1 98 ? -5.461 8.492 5.188 1 99 98 THR B C 1
ATOM 1657 O O . THR B 1 98 ? -5.172 7.672 4.312 1 99 98 THR B O 1
ATOM 1660 N N . ARG B 1 99 ? -6.75 8.672 5.691 1 98.88 99 ARG B N 1
ATOM 1661 C CA . ARG B 1 99 ? -7.809 8.297 4.758 1 98.88 99 ARG B CA 1
ATOM 1662 C C . ARG B 1 99 ? -7.805 9.203 3.533 1 98.88 99 ARG B C 1
ATOM 1664 O O . ARG B 1 99 ? -7.016 10.148 3.457 1 98.88 99 ARG B O 1
ATOM 1671 N N . PRO B 1 100 ? -8.578 8.891 2.486 1 98.94 100 PRO B N 1
ATOM 1672 C CA . PRO B 1 100 ? -8.617 9.781 1.328 1 98.94 100 PRO B CA 1
ATOM 1673 C C . PRO B 1 100 ? -9.211 11.148 1.659 1 98.94 100 PRO B C 1
ATOM 1675 O O . PRO B 1 100 ? -10.195 11.234 2.391 1 98.94 100 PRO B O 1
ATOM 1678 N N . TYR B 1 101 ? -8.594 12.195 1.141 1 98.94 101 TYR B N 1
ATOM 1679 C CA . TYR B 1 101 ? -9.016 13.586 1.297 1 98.94 101 TYR B CA 1
ATOM 1680 C C . TYR B 1 101 ? -8.922 14.336 -0.025 1 98.94 101 TYR B C 1
ATOM 1682 O O . TYR B 1 101 ? -8.18 13.938 -0.924 1 98.94 101 TYR B O 1
ATOM 1690 N N . ARG B 1 102 ? -9.711 15.43 -0.05 1 98.5 102 ARG B N 1
ATOM 1691 C CA . ARG B 1 102 ? -9.375 16.438 -1.056 1 98.5 102 ARG B CA 1
ATOM 1692 C C . ARG B 1 102 ? -8.055 17.125 -0.718 1 98.5 102 ARG B C 1
ATOM 1694 O O . ARG B 1 102 ? -7.816 17.484 0.436 1 98.5 102 ARG B O 1
ATOM 1701 N N . LYS B 1 103 ? -7.191 17.25 -1.717 1 98 103 LYS B N 1
ATOM 1702 C CA . LYS B 1 103 ? -5.871 17.844 -1.49 1 98 103 LYS B CA 1
ATOM 1703 C C . LYS B 1 103 ? -5.98 19.203 -0.806 1 98 103 LYS B C 1
ATOM 1705 O O . LYS B 1 103 ? -5.195 19.516 0.09 1 98 103 LYS B O 1
ATOM 1710 N N . SER B 1 104 ? -6.902 19.969 -1.181 1 98.19 104 SER B N 1
ATOM 1711 C CA . SER B 1 104 ? -7.062 21.312 -0.668 1 98.19 104 SER B CA 1
ATOM 1712 C C . SER B 1 104 ? -7.324 21.312 0.835 1 98.19 104 SER B C 1
ATOM 1714 O O . SER B 1 104 ? -7.094 22.328 1.512 1 98.19 104 SER B O 1
ATOM 1716 N N . GLU B 1 105 ? -7.758 20.219 1.334 1 98.38 105 GLU B N 1
ATOM 1717 C CA . GLU B 1 105 ? -8.133 20.141 2.742 1 98.38 105 GLU B CA 1
ATOM 1718 C C . GLU B 1 105 ? -6.898 19.953 3.629 1 98.38 105 GLU B C 1
ATOM 1720 O O . GLU B 1 105 ? -6.863 20.453 4.754 1 98.38 105 GLU B O 1
ATOM 1725 N N . ILE B 1 106 ? -5.906 19.219 3.113 1 98.75 106 ILE B N 1
ATOM 1726 C CA . ILE B 1 106 ? -4.941 18.812 4.133 1 98.75 106 ILE B CA 1
ATOM 1727 C C . ILE B 1 106 ? -3.525 18.953 3.586 1 98.75 106 ILE B C 1
ATOM 1729 O O . ILE B 1 106 ? -2.549 18.75 4.312 1 98.75 106 ILE B O 1
ATOM 1733 N N . ALA B 1 107 ? -3.332 19.359 2.33 1 98.62 107 ALA B N 1
ATOM 1734 C CA . ALA B 1 107 ? -2.006 19.422 1.722 1 98.62 107 ALA B CA 1
ATOM 1735 C C . ALA B 1 107 ? -1.07 20.312 2.535 1 98.62 107 ALA B C 1
ATOM 1737 O O . ALA B 1 107 ? 0.127 20.031 2.637 1 98.62 107 ALA B O 1
ATOM 1738 N N . HIS B 1 108 ? -1.57 21.312 3.125 1 98.56 108 HIS B N 1
ATOM 1739 C CA . HIS B 1 108 ? -0.764 22.281 3.855 1 98.56 108 HIS B CA 1
ATOM 1740 C C . HIS B 1 108 ? -0.13 21.656 5.09 1 98.56 108 HIS B C 1
ATOM 1742 O O . HIS B 1 108 ? 0.857 22.172 5.621 1 98.56 108 HIS B O 1
ATOM 1748 N N . LEU B 1 109 ? -0.656 20.578 5.594 1 98.81 109 LEU B N 1
ATOM 1749 C CA . LEU B 1 109 ? -0.141 19.922 6.793 1 98.81 109 LEU B CA 1
ATOM 1750 C C . LEU B 1 109 ? 1.106 19.109 6.473 1 98.81 109 LEU B C 1
ATOM 1752 O O . LEU B 1 109 ? 1.818 18.672 7.383 1 98.81 109 LEU B O 1
ATOM 1756 N N . PHE B 1 110 ? 1.419 18.922 5.168 1 98.81 110 PHE B N 1
ATOM 1757 C CA . PHE B 1 110 ? 2.523 18.062 4.758 1 98.81 110 PHE B CA 1
ATOM 1758 C C . PHE B 1 110 ? 3.65 18.891 4.148 1 98.81 110 PHE B C 1
ATOM 1760 O O . PHE B 1 110 ? 4.523 18.344 3.465 1 98.81 110 PHE B O 1
ATOM 1767 N N . LYS B 1 111 ? 3.678 20.141 4.367 1 97.75 111 LYS B N 1
ATOM 1768 C CA . LYS B 1 111 ? 4.633 21.062 3.76 1 97.75 111 LYS B CA 1
ATOM 1769 C C . LYS B 1 111 ? 6.062 20.719 4.168 1 97.75 111 LYS B C 1
ATOM 1771 O O . LYS B 1 111 ? 7.008 21 3.43 1 97.75 111 LYS B O 1
ATOM 1776 N N . LYS B 1 112 ? 6.23 20.125 5.309 1 97.12 112 LYS B N 1
ATOM 1777 C CA . LYS B 1 112 ? 7.566 19.812 5.805 1 97.12 112 LYS B CA 1
ATOM 1778 C C . LYS B 1 112 ? 8.016 18.438 5.348 1 97.12 112 LYS B C 1
ATOM 1780 O O . LYS B 1 112 ? 9.094 17.969 5.727 1 97.12 112 LYS B O 1
ATOM 1785 N N . CYS B 1 113 ? 7.207 17.766 4.582 1 98.44 113 CYS B N 1
ATOM 1786 C CA . CYS B 1 113 ? 7.551 16.469 4.008 1 98.44 113 CYS B CA 1
ATOM 1787 C C . CYS B 1 113 ? 8.07 16.625 2.582 1 98.44 113 CYS B C 1
ATOM 1789 O O . CYS B 1 113 ? 7.668 17.547 1.869 1 98.44 113 CYS B O 1
ATOM 1791 N N . ASN B 1 114 ? 8.914 15.719 2.215 1 98.06 114 ASN B N 1
ATOM 1792 C CA . ASN B 1 114 ? 9.422 15.688 0.848 1 98.06 114 ASN B CA 1
ATOM 1793 C C . ASN B 1 114 ? 8.789 14.555 0.043 1 98.06 114 ASN B C 1
ATOM 1795 O O . ASN B 1 114 ? 8.383 13.539 0.607 1 98.06 114 ASN B O 1
ATOM 1799 N N . LEU B 1 115 ? 8.695 14.781 -1.276 1 97.75 115 LEU B N 1
ATOM 1800 C CA . LEU B 1 115 ? 8.328 13.656 -2.129 1 97.75 115 LEU B CA 1
ATOM 1801 C C . LEU B 1 115 ? 9.312 12.5 -1.947 1 97.75 115 LEU B C 1
ATOM 1803 O O . LEU B 1 115 ? 10.523 12.711 -1.873 1 97.75 115 LEU B O 1
ATOM 1807 N N . ALA B 1 116 ? 8.812 11.336 -1.843 1 96.81 116 ALA B N 1
ATOM 1808 C CA . ALA B 1 116 ? 9.68 10.18 -1.66 1 96.81 116 ALA B CA 1
ATOM 1809 C C . ALA B 1 116 ? 10.453 9.867 -2.941 1 96.81 116 ALA B C 1
ATOM 1811 O O . ALA B 1 116 ? 9.852 9.695 -4.004 1 96.81 116 ALA B O 1
ATOM 1812 N N . LYS B 1 117 ? 11.797 9.75 -2.84 1 91.81 117 LYS B N 1
ATOM 1813 C CA . LYS B 1 117 ? 12.656 9.547 -4.004 1 91.81 117 LYS B CA 1
ATOM 1814 C C . LYS B 1 117 ? 13.633 8.398 -3.77 1 91.81 117 LYS B C 1
ATOM 1816 O O . LYS B 1 117 ? 14.008 8.117 -2.629 1 91.81 117 LYS B O 1
#

Sequence (234 aa):
LVQYVVLRKDLGQGLGWPLGSVCAQAAHAAVAAVWTFKDHDDTRAYCAPGAIDEMRKVVLEVKGEAQLTTLAGRLTEAGVDHKLWMEQPENYPTCLSTRPYRKSEIAHLFKKCNLAKLVQYVVLRKDLGQGLGWPLGSVCAQAAHAAVAAVWTFKDHDDTRAYCAPGAIDEMRKVVLEVKGEAQLTTLAGRLTEAGVDHKLWMEQPENYPTCLSTRPYRKSEIAHLFKKCNLAK

pLDDT: mean 97.9, std 2.01, range [86.81, 99.0]

Secondary structure (DSSP, 8-state):
-EEEEEEETHHHHTT---HHHHHHHHHHHHHHHHHHTTTSHHHHHHTSTTTGGG-EEEEEEESSHHHHHHHHHHHHHTT--EEEEEETTTTEEEEEEEPPB-HHHHGGGGTT-EE--/-EEEEEEETHHHHTT---HHHHHHHHHHHHHHHHHHTTTSHHHHHHTSTTTGGG-EEEEEEESSHHHHHHHHHHHHHTT--EEEEEETTTTEEEEEEEPPB-HHHHGGGGTT-EE--

Organism: Micromonas pusilla (strain CCMP1545) (NCBI:txid564608)

Radius of gyration: 16.35 Å; Cα contacts (8 Å, |Δi|>4): 485; chains: 2; bounding box: 38×45×37 Å

Nearest PDB structures (foldseek):
  2zv3-assembly4_G  TM=8.572E-01  e=3.897E-08  Methanocaldococcus jannaschii DSM 2661
  2zv3-assembly2_C  TM=8.740E-01  e=1.819E-07  Methanocaldococcus jannaschii DSM 2661
  1q7s-assembly3_B  TM=8.136E-01  e=9.310E-08  Homo sapiens
  2zv3-assembly5_I-2  TM=8.313E-01  e=5.314E-07  Methanocaldococcus jannaschii DSM 2661
  1xty-assembly2_D  TM=8.112E-01  e=7.428E-07  Saccharolobus solfataricus P2